Protein AF-A0A167PUX0-F1 (afdb_monomer)

Nearest PDB structures (foldseek):
  6i00-assembly1_J  TM=9.391E-01  e=6.863E-09  Arabidopsis thaliana
  1j31-assembly2_D  TM=8.038E-01  e=3.331E-04  Pyrococcus horikoshii OT3
  6ypa-assembly2_C  TM=6.858E-01  e=1.228E-04  Pyrococcus horikoshii
  3iw3-assembly1_B  TM=8.202E-01  e=1.398E-03  Pyrococcus abyssi GE5
  4gsk-assembly1_A  TM=4.920E-01  e=7.611E-01  Saccharomyces cerevisiae S288C

Solvent-accessible surface area (backbone atoms only — not comparable to full-atom values): 11037 Å² total; per-residue (Å²): 134,84,84,82,71,70,94,72,83,46,75,38,83,68,90,71,83,71,47,86,97,36,68,68,60,26,53,50,51,50,50,51,54,47,50,52,35,45,72,75,55,26,83,47,74,59,55,52,76,51,77,74,37,67,70,58,52,49,55,40,41,68,71,60,50,54,70,44,76,45,52,41,86,67,55,51,74,66,49,56,55,46,48,26,49,49,8,35,62,54,23,13,33,28,42,36,43,37,59,58,46,35,50,61,78,47,64,88,79,42,59,65,64,34,91,87,38,87,56,54,43,98,89,67,45,77,67,50,54,83,42,73,78,35,43,13,47,28,28,30,25,32,29,81,35,46,68,65,27,71,63,42,61,78,54,92,75,88,86,72,69,87,82,65,68,69,56,34,59,59,43,34,74,79,52,29,68,71,53,89,66,44,60,76,93,83,104

pLDDT: mean 80.82, std 14.17, range [34.53, 97.75]

Radius of gyration: 19.45 Å; Cα contacts (8 Å, |Δi|>4): 282; chains: 1; bounding box: 46×34×56 Å

Structure (mmCIF, N/CA/C/O backbone):
data_AF-A0A167PUX0-F1
#
_entry.id   AF-A0A167PUX0-F1
#
loop_
_atom_site.group_PDB
_atom_site.id
_atom_site.type_symbol
_atom_site.label_atom_id
_atom_site.label_alt_id
_atom_site.label_comp_id
_atom_site.label_asym_id
_atom_site.label_entity_id
_atom_site.label_seq_id
_atom_site.pdbx_PDB_ins_code
_atom_site.Cartn_x
_atom_site.Cartn_y
_atom_site.Cartn_z
_atom_site.occupancy
_atom_site.B_iso_or_equiv
_atom_site.auth_seq_id
_atom_site.auth_comp_id
_atom_site.auth_asym_id
_atom_site.auth_atom_id
_atom_site.pdbx_PDB_model_num
ATOM 1 N N . MET A 1 1 ? -26.791 -4.480 24.229 1.00 34.53 1 MET A N 1
ATOM 2 C CA . MET A 1 1 ? -26.962 -4.740 22.783 1.00 34.53 1 MET A CA 1
ATOM 3 C C . MET A 1 1 ? -25.657 -5.352 22.294 1.00 34.53 1 MET A C 1
ATOM 5 O O . MET A 1 1 ? -24.627 -4.730 22.507 1.00 34.53 1 MET A O 1
ATOM 9 N N . GLY A 1 2 ? -25.672 -6.602 21.826 1.00 38.66 2 GLY A N 1
ATOM 10 C CA . GLY A 1 2 ? -24.465 -7.417 21.630 1.00 38.66 2 GLY A CA 1
ATOM 11 C C . GLY A 1 2 ? -23.500 -6.855 20.585 1.00 38.66 2 GLY A C 1
ATOM 12 O O . GLY A 1 2 ? -23.914 -6.498 19.486 1.00 38.66 2 GLY A O 1
ATOM 13 N N . SER A 1 3 ? -22.218 -6.793 20.948 1.00 45.06 3 SER A N 1
ATOM 14 C CA . SER A 1 3 ? -21.109 -6.552 20.024 1.00 45.06 3 SER A CA 1
ATOM 15 C C . SER A 1 3 ? -21.022 -7.725 19.047 1.00 45.06 3 SER A C 1
ATOM 17 O O . SER A 1 3 ? -20.630 -8.821 19.434 1.00 45.06 3 SER A O 1
ATOM 19 N N . PHE A 1 4 ? -21.400 -7.505 17.789 1.00 43.94 4 PHE A N 1
ATOM 20 C CA . PHE A 1 4 ? -21.118 -8.422 16.682 1.00 43.94 4 PHE A CA 1
ATOM 21 C C . PHE A 1 4 ? -19.791 -8.040 16.009 1.00 43.94 4 PHE A C 1
ATOM 23 O O . PHE A 1 4 ? -19.729 -7.878 14.792 1.00 43.94 4 PHE A O 1
ATOM 30 N N . LYS A 1 5 ? -18.708 -7.868 16.777 1.00 51.25 5 LYS A N 1
ATOM 31 C CA . LYS A 1 5 ? -17.376 -7.915 16.162 1.00 51.25 5 LYS A CA 1
ATOM 32 C C . LYS A 1 5 ? -17.113 -9.373 15.791 1.00 51.25 5 LYS A C 1
ATOM 34 O O . LYS A 1 5 ? -16.961 -10.212 16.673 1.00 51.25 5 LYS A O 1
ATOM 39 N N . LYS A 1 6 ? -17.105 -9.685 14.492 1.00 46.00 6 LYS A N 1
ATOM 40 C CA . LYS A 1 6 ? -16.534 -10.941 13.981 1.00 46.00 6 LYS A CA 1
ATOM 41 C C . LYS A 1 6 ? -15.121 -11.059 14.571 1.00 46.00 6 LYS A C 1
ATOM 43 O O . LYS A 1 6 ? -14.307 -10.174 14.334 1.00 46.00 6 LYS A O 1
ATOM 48 N N . GLU A 1 7 ? -14.838 -12.119 15.329 1.00 58.47 7 GLU A N 1
ATOM 49 C CA . GLU A 1 7 ? -13.496 -12.361 15.897 1.00 58.47 7 GLU A CA 1
ATOM 50 C C . GLU A 1 7 ? -12.441 -12.604 14.807 1.00 58.47 7 GLU A C 1
ATOM 52 O O . GLU A 1 7 ? -11.248 -12.448 15.047 1.00 58.47 7 GLU A O 1
ATOM 57 N N . VAL A 1 8 ? -12.881 -12.969 13.596 1.00 50.31 8 VAL A N 1
ATOM 58 C CA . VAL A 1 8 ? -12.018 -13.251 12.448 1.00 50.31 8 VAL A CA 1
ATOM 59 C C . VAL A 1 8 ? -12.610 -12.607 11.195 1.00 50.31 8 VAL A C 1
ATOM 61 O O . VAL A 1 8 ? -13.739 -12.914 10.802 1.00 50.31 8 VAL A O 1
ATOM 64 N N . VAL A 1 9 ? -11.834 -11.728 10.558 1.00 53.47 9 VAL A N 1
ATOM 65 C CA . VAL A 1 9 ? -12.144 -11.115 9.257 1.00 53.47 9 VAL A CA 1
ATOM 66 C C . VAL A 1 9 ? -11.326 -11.824 8.184 1.00 53.47 9 VAL A C 1
ATOM 68 O O . VAL A 1 9 ? -10.108 -11.942 8.312 1.00 53.47 9 VAL A O 1
ATOM 71 N N . LYS A 1 10 ? -11.979 -12.295 7.115 1.00 51.03 10 LYS A N 1
ATOM 72 C CA . LYS A 1 10 ? -11.276 -12.865 5.960 1.00 51.03 10 LYS A CA 1
ATOM 73 C C . LYS A 1 10 ? -11.081 -11.775 4.908 1.00 51.03 10 LYS A C 1
ATOM 75 O O . LYS A 1 10 ? -12.054 -11.257 4.363 1.00 51.03 10 LYS A O 1
ATOM 80 N N . VAL A 1 11 ? -9.824 -11.445 4.626 1.00 50.59 11 VAL A N 1
ATOM 81 C CA . VAL A 1 11 ? -9.424 -10.426 3.644 1.00 50.59 11 VAL A CA 1
ATOM 82 C C . VAL A 1 11 ? -8.833 -11.117 2.417 1.00 50.59 11 VAL A C 1
ATOM 84 O O . VAL A 1 11 ? -8.023 -12.032 2.563 1.00 50.59 11 VAL A O 1
ATOM 87 N N . ALA A 1 12 ? -9.224 -10.683 1.217 1.00 51.34 12 ALA A N 1
ATOM 88 C CA . ALA A 1 12 ? -8.606 -11.113 -0.034 1.00 51.34 12 ALA A CA 1
ATOM 89 C C . ALA A 1 12 ? -7.837 -9.948 -0.669 1.00 51.34 12 ALA A C 1
ATOM 91 O O . ALA A 1 12 ? -8.428 -8.936 -1.045 1.00 51.34 12 ALA A O 1
ATOM 92 N N . ALA A 1 13 ? -6.519 -10.105 -0.802 1.00 52.78 13 ALA A N 1
ATOM 93 C CA . ALA A 1 13 ? -5.685 -9.224 -1.611 1.00 52.78 13 ALA A CA 1
ATOM 94 C C . ALA A 1 13 ? -5.590 -9.804 -3.026 1.00 52.78 13 ALA A C 1
ATOM 96 O O . ALA A 1 13 ? -5.085 -10.910 -3.219 1.00 52.78 13 ALA A O 1
ATOM 97 N N . VAL A 1 14 ? -6.110 -9.076 -4.012 1.00 53.47 14 VAL A N 1
ATOM 98 C CA . VAL A 1 14 ? -6.147 -9.531 -5.404 1.00 53.47 14 VAL A CA 1
ATOM 99 C C . VAL A 1 14 ? -4.981 -8.906 -6.166 1.00 53.47 14 VAL A C 1
ATOM 101 O O . VAL A 1 14 ? -5.032 -7.747 -6.569 1.00 53.47 14 VAL A O 1
ATOM 104 N N . GLN A 1 15 ? -3.925 -9.692 -6.379 1.00 50.38 15 GLN A N 1
ATOM 105 C CA . GLN A 1 15 ? -2.779 -9.309 -7.203 1.00 50.38 15 GLN A CA 1
ATOM 106 C C . GLN A 1 15 ? -3.008 -9.774 -8.644 1.00 50.38 15 GLN A C 1
ATOM 108 O O . GLN A 1 15 ? -2.684 -10.900 -9.018 1.00 50.38 15 GLN A O 1
ATOM 113 N N . ALA A 1 16 ? -3.603 -8.908 -9.461 1.00 49.72 16 ALA A N 1
ATOM 114 C CA . ALA A 1 16 ? -3.871 -9.209 -10.859 1.00 49.72 16 ALA A CA 1
ATOM 115 C C . ALA A 1 16 ? -3.628 -7.987 -11.748 1.00 49.72 16 ALA A C 1
ATOM 117 O O . ALA A 1 16 ? -4.182 -6.917 -11.508 1.00 49.72 16 ALA A O 1
ATOM 118 N N . ALA A 1 17 ? -2.851 -8.168 -12.819 1.00 53.06 17 ALA A N 1
ATOM 119 C CA . ALA A 1 17 ? -2.692 -7.142 -13.846 1.00 53.06 17 ALA A CA 1
ATOM 120 C C . ALA A 1 17 ? -4.025 -6.893 -14.584 1.00 53.06 17 ALA A C 1
ATOM 122 O O . ALA A 1 17 ? -4.772 -7.857 -14.821 1.00 53.06 17 ALA A O 1
ATOM 123 N N . PRO A 1 18 ? -4.326 -5.650 -14.996 1.00 54.91 18 PRO A N 1
ATOM 124 C CA . PRO A 1 18 ? -5.427 -5.386 -15.917 1.00 54.91 18 PRO A CA 1
ATOM 125 C C . PRO A 1 18 ? -5.163 -6.047 -17.279 1.00 54.91 18 PRO A C 1
ATOM 127 O O . PRO A 1 18 ? -4.045 -6.466 -17.585 1.00 54.91 18 PRO A O 1
ATOM 130 N N . VAL A 1 19 ? -6.192 -6.148 -18.120 1.00 68.06 19 VAL A N 1
ATOM 131 C CA . VAL A 1 19 ? -5.990 -6.520 -19.524 1.00 68.06 19 VAL A CA 1
ATOM 132 C C . VAL A 1 19 ? -5.475 -5.283 -20.249 1.00 68.06 19 VAL A C 1
ATOM 134 O O . VAL A 1 19 ? -6.197 -4.296 -20.394 1.00 68.06 19 VAL A O 1
ATOM 137 N N . ALA A 1 20 ? -4.203 -5.324 -20.650 1.00 51.31 20 ALA A N 1
ATOM 138 C CA . ALA A 1 20 ? -3.521 -4.185 -21.248 1.00 51.31 20 ALA A CA 1
ATOM 139 C C . ALA A 1 20 ? -4.326 -3.621 -22.430 1.00 51.31 20 ALA A C 1
ATOM 141 O O . ALA A 1 20 ? -4.693 -4.353 -23.348 1.00 51.31 20 ALA A O 1
ATOM 142 N N . PHE A 1 21 ? -4.602 -2.315 -22.376 1.00 54.44 21 PHE A N 1
ATOM 143 C CA . PHE A 1 21 ? -5.317 -1.555 -23.407 1.00 54.44 21 PHE A CA 1
ATOM 144 C C . PHE A 1 21 ? -6.761 -2.016 -23.713 1.00 54.44 21 PHE A C 1
ATOM 146 O O . PHE A 1 21 ? -7.321 -1.619 -24.731 1.00 54.44 21 PHE A O 1
ATOM 153 N N . ASP A 1 22 ? -7.402 -2.795 -22.830 1.00 60.41 22 ASP A N 1
ATOM 154 C CA . ASP A 1 22 ? -8.789 -3.261 -22.992 1.00 60.41 22 ASP A CA 1
ATOM 155 C C . ASP A 1 22 ? -9.597 -3.030 -21.699 1.00 60.41 22 ASP A C 1
ATOM 157 O O . ASP A 1 22 ? -9.534 -3.801 -20.733 1.00 60.41 22 ASP A O 1
ATOM 161 N N . LEU A 1 23 ? -10.358 -1.926 -21.668 1.00 50.66 23 LEU A N 1
ATOM 162 C CA . LEU A 1 23 ? -11.158 -1.519 -20.505 1.00 50.66 23 LEU A CA 1
ATOM 163 C C . LEU A 1 23 ? -12.254 -2.541 -20.174 1.00 50.66 23 LEU A C 1
ATOM 165 O O . LEU A 1 23 ? -12.445 -2.881 -19.007 1.00 50.66 23 LEU A O 1
ATOM 169 N N . ALA A 1 24 ? -12.971 -3.038 -21.185 1.00 70.19 24 ALA A N 1
ATOM 170 C CA . ALA A 1 24 ? -14.099 -3.943 -20.983 1.00 70.19 24 ALA A CA 1
ATOM 171 C C . ALA A 1 24 ? -13.634 -5.265 -20.360 1.00 70.19 24 ALA A C 1
ATOM 173 O O . ALA A 1 24 ? -14.195 -5.702 -19.353 1.00 70.19 24 ALA A O 1
ATOM 174 N N . LYS A 1 25 ? -12.550 -5.846 -20.888 1.00 62.03 25 LYS A N 1
ATOM 175 C CA . LYS A 1 25 ? -11.982 -7.079 -20.331 1.00 62.03 25 LYS A CA 1
ATOM 176 C C . LYS A 1 25 ? -11.337 -6.874 -18.966 1.00 62.03 25 LYS A C 1
ATOM 178 O O . LYS A 1 25 ? -11.389 -7.773 -18.131 1.00 62.03 25 LYS A O 1
ATOM 183 N N . SER A 1 26 ? -10.761 -5.702 -18.704 1.00 58.03 26 SER A N 1
ATOM 184 C CA . SER A 1 26 ? -10.236 -5.372 -17.373 1.00 58.03 26 SER A CA 1
ATOM 185 C C . SER A 1 26 ? -11.347 -5.309 -16.322 1.00 58.03 26 SER A C 1
ATOM 187 O O . SER A 1 26 ? -11.192 -5.864 -15.236 1.00 58.03 26 SER A O 1
ATOM 189 N N . LEU A 1 27 ? -12.492 -4.702 -16.655 1.00 67.75 27 LEU A N 1
ATOM 190 C CA . LEU A 1 27 ? -13.662 -4.657 -15.772 1.00 67.75 27 LEU A CA 1
ATOM 191 C C . LEU A 1 27 ? -14.283 -6.042 -15.560 1.00 67.75 27 LEU A C 1
ATOM 193 O O . LEU A 1 27 ? -14.709 -6.360 -14.452 1.00 67.75 27 LEU A O 1
ATOM 197 N N . GLU A 1 28 ? -14.324 -6.878 -16.596 1.00 75.06 28 GLU A N 1
ATOM 198 C CA . GLU A 1 28 ? -14.786 -8.262 -16.473 1.00 75.06 28 GLU A CA 1
ATOM 199 C C . GLU A 1 28 ? -13.869 -9.079 -15.556 1.00 75.06 28 GLU A C 1
ATOM 201 O O . GLU A 1 28 ? -14.347 -9.720 -14.622 1.00 75.06 28 GLU A O 1
ATOM 206 N N . LYS A 1 29 ? -12.547 -8.963 -15.729 1.00 68.94 29 LYS A N 1
ATOM 207 C CA . LYS A 1 29 ? -11.556 -9.596 -14.849 1.00 68.94 29 LYS A CA 1
ATOM 208 C C . LYS A 1 29 ? -11.696 -9.132 -13.395 1.00 68.94 29 LYS A C 1
ATOM 210 O O . LYS A 1 29 ? -11.676 -9.963 -12.491 1.00 68.94 29 LYS A O 1
ATOM 215 N N . LEU A 1 30 ? -11.898 -7.833 -13.164 1.00 72.25 30 LEU A N 1
ATOM 216 C CA . LEU A 1 30 ? -12.151 -7.275 -11.830 1.00 72.25 30 LEU A CA 1
ATOM 217 C C . LEU A 1 30 ? -13.403 -7.886 -11.187 1.00 72.25 30 LEU A C 1
ATOM 219 O O . LEU A 1 30 ? -13.369 -8.268 -10.015 1.00 72.25 30 LEU A O 1
ATOM 223 N N . ARG A 1 31 ? -14.498 -8.026 -11.949 1.00 77.62 31 ARG A N 1
ATOM 224 C CA . ARG A 1 31 ? -15.742 -8.653 -11.471 1.00 77.62 31 ARG A CA 1
ATOM 225 C C . ARG A 1 31 ? -15.533 -10.117 -11.104 1.00 77.62 31 ARG A C 1
ATOM 227 O O . ARG A 1 31 ? -15.978 -10.527 -10.037 1.00 77.62 31 ARG A O 1
ATOM 234 N N . THR A 1 32 ? -14.840 -10.876 -11.951 1.00 82.00 32 THR A N 1
ATOM 235 C CA . THR A 1 32 ? -14.546 -12.295 -11.709 1.00 82.00 32 THR A CA 1
ATOM 236 C C . THR A 1 32 ? -13.742 -12.478 -10.429 1.00 82.00 32 THR A C 1
ATOM 238 O O . THR A 1 32 ? -14.164 -13.216 -9.545 1.00 82.00 32 THR A O 1
ATOM 241 N N . LEU A 1 33 ? -12.643 -11.738 -10.275 1.00 74.25 33 LEU A N 1
ATOM 242 C CA . LEU A 1 33 ? -11.778 -11.848 -9.099 1.00 74.25 33 LEU A CA 1
ATOM 243 C C . LEU A 1 33 ? -12.491 -11.401 -7.816 1.00 74.25 33 LEU A C 1
ATOM 245 O O . LEU A 1 33 ? -12.345 -12.029 -6.768 1.00 74.25 33 LEU A O 1
ATOM 249 N N . THR A 1 34 ? -13.321 -10.358 -7.901 1.00 73.25 34 THR A N 1
ATOM 250 C CA . THR A 1 34 ? -14.177 -9.939 -6.782 1.00 73.25 34 THR A CA 1
ATOM 251 C C . THR A 1 34 ? -15.177 -11.035 -6.399 1.00 73.25 34 THR A C 1
ATOM 253 O O . THR A 1 34 ? -15.372 -11.302 -5.214 1.00 73.25 34 THR A O 1
ATOM 256 N N . ALA A 1 35 ? -15.798 -11.699 -7.379 1.00 79.69 35 ALA A N 1
ATOM 257 C CA . ALA A 1 35 ? -16.762 -12.774 -7.143 1.00 79.69 35 ALA A CA 1
ATOM 258 C C . ALA A 1 35 ? -16.107 -14.036 -6.558 1.00 79.69 35 ALA A C 1
ATOM 260 O O . ALA A 1 35 ? -16.677 -14.662 -5.662 1.00 79.69 35 ALA A O 1
ATOM 261 N N . GLU A 1 36 ? -14.908 -14.394 -7.019 1.00 80.75 36 GLU A N 1
ATOM 262 C CA . GLU A 1 36 ? -14.109 -15.489 -6.460 1.00 80.75 36 GLU A CA 1
ATOM 263 C C . GLU A 1 36 ? -13.750 -15.218 -4.998 1.00 80.75 36 GLU A C 1
ATOM 265 O O . GLU A 1 36 ? -13.995 -16.058 -4.130 1.00 80.75 36 GLU A O 1
ATOM 270 N N . ALA A 1 37 ? -13.247 -14.018 -4.702 1.00 70.19 37 ALA A N 1
ATOM 271 C CA . ALA A 1 37 ? -12.924 -13.610 -3.343 1.00 70.19 37 ALA A CA 1
ATOM 272 C C . ALA A 1 37 ? -14.164 -13.610 -2.432 1.00 70.19 37 ALA A C 1
ATOM 274 O O . ALA A 1 37 ? -14.124 -14.176 -1.336 1.00 70.19 37 ALA A O 1
ATOM 275 N N . ALA A 1 38 ? -15.290 -13.060 -2.895 1.00 70.94 38 ALA A N 1
ATOM 276 C CA . ALA A 1 38 ? -16.553 -13.101 -2.160 1.00 70.94 38 ALA A CA 1
ATOM 277 C C . ALA A 1 38 ? -17.017 -14.547 -1.898 1.00 70.94 38 ALA A C 1
ATOM 279 O O . ALA A 1 38 ? -17.415 -14.876 -0.781 1.00 70.94 38 ALA A O 1
ATOM 280 N N . SER A 1 39 ? -16.898 -15.437 -2.890 1.00 79.44 39 SER A N 1
ATOM 281 C CA . SER A 1 39 ? -17.252 -16.862 -2.766 1.00 79.44 39 SER A CA 1
ATOM 282 C C . SER A 1 39 ? -16.339 -17.615 -1.795 1.00 79.44 39 SER A C 1
ATOM 284 O O . SER A 1 39 ? -16.789 -18.515 -1.089 1.00 79.44 39 SER A O 1
ATOM 286 N N . ALA A 1 40 ? -15.071 -17.211 -1.688 1.00 75.69 40 ALA A N 1
ATOM 287 C CA . ALA A 1 40 ? -14.138 -17.703 -0.674 1.00 75.69 40 ALA A CA 1
ATOM 288 C C . ALA A 1 40 ? -14.451 -17.175 0.743 1.00 75.69 40 ALA A C 1
ATOM 290 O O . ALA A 1 40 ? -13.782 -17.553 1.716 1.00 75.69 40 ALA A O 1
ATOM 291 N N . GLY A 1 41 ? -15.474 -16.326 0.876 1.00 71.56 41 GLY A N 1
ATOM 292 C CA . GLY A 1 41 ? -15.916 -15.710 2.119 1.00 71.56 41 GLY A CA 1
ATOM 293 C C . GLY A 1 41 ? -15.121 -14.465 2.491 1.00 71.56 41 GLY A C 1
ATOM 294 O O . GLY A 1 41 ? -15.069 -14.144 3.676 1.00 71.56 41 GLY A O 1
ATOM 295 N N . ALA A 1 42 ? -14.454 -13.815 1.531 1.00 63.22 42 ALA A N 1
ATOM 296 C CA . ALA A 1 42 ? -13.807 -12.538 1.784 1.00 63.22 42 ALA A CA 1
ATOM 297 C C . ALA A 1 42 ? -14.871 -11.477 2.085 1.00 63.22 42 ALA A C 1
ATOM 299 O O . ALA A 1 42 ? -15.795 -11.256 1.304 1.00 63.22 42 ALA A O 1
ATOM 300 N N . ASP A 1 43 ? -14.719 -10.803 3.220 1.00 55.81 43 ASP A N 1
ATOM 301 C CA . ASP A 1 43 ? -15.597 -9.705 3.628 1.00 55.81 43 ASP A CA 1
ATOM 302 C C . ASP A 1 43 ? -15.258 -8.394 2.874 1.00 55.81 43 ASP A C 1
ATOM 304 O O . ASP A 1 43 ? -16.021 -7.414 2.919 1.00 55.81 43 ASP A O 1
ATOM 308 N N . LEU A 1 44 ? -14.104 -8.386 2.187 1.00 56.66 44 LEU A N 1
ATOM 309 C CA . LEU A 1 44 ? -13.523 -7.251 1.481 1.00 56.66 44 LEU A CA 1
ATOM 310 C C . LEU A 1 44 ? -12.516 -7.669 0.384 1.00 56.66 44 LEU A C 1
ATOM 312 O O . LEU A 1 44 ? -11.699 -8.567 0.597 1.00 56.66 44 LEU A O 1
ATOM 316 N N . VAL A 1 45 ? -12.548 -6.942 -0.740 1.00 59.34 45 VAL A N 1
ATOM 317 C CA . VAL A 1 45 ? -11.604 -6.984 -1.871 1.00 59.34 45 VAL A CA 1
ATOM 318 C C . VAL A 1 45 ? -11.193 -5.542 -2.180 1.00 59.34 45 VAL A C 1
ATOM 320 O O . VAL A 1 45 ? -12.074 -4.688 -2.249 1.00 59.34 45 VAL A O 1
ATOM 323 N N . VAL A 1 46 ? -9.897 -5.261 -2.332 1.00 61.88 46 VAL A N 1
ATOM 324 C CA . VAL A 1 46 ? -9.384 -3.909 -2.637 1.00 61.88 46 VAL A CA 1
ATOM 325 C C . VAL A 1 46 ? -8.433 -3.971 -3.826 1.00 61.88 46 VAL A C 1
ATOM 327 O O . VAL A 1 46 ? -7.555 -4.837 -3.870 1.00 61.88 46 VAL A O 1
ATOM 330 N N . PHE A 1 47 ? -8.598 -3.039 -4.767 1.00 67.50 47 PHE A N 1
ATOM 331 C CA . PHE A 1 47 ? -7.734 -2.865 -5.938 1.00 67.50 47 PHE A CA 1
ATOM 332 C C . PHE A 1 47 ? -6.852 -1.599 -5.814 1.00 67.50 47 PHE A C 1
ATOM 334 O O . PHE A 1 47 ? -7.209 -0.674 -5.084 1.00 67.50 47 PHE A O 1
ATOM 341 N N . PRO A 1 48 ? -5.713 -1.498 -6.533 1.00 70.69 48 PRO A N 1
ATOM 342 C CA . PRO A 1 48 ? -4.705 -0.447 -6.329 1.00 70.69 48 PRO A CA 1
ATOM 343 C C . PRO A 1 48 ? -5.218 1.000 -6.268 1.00 70.69 48 PRO A C 1
ATOM 345 O O . PRO A 1 48 ? -5.082 1.669 -5.245 1.00 70.69 48 PRO A O 1
ATOM 348 N N . TRP A 1 49 ? -5.852 1.502 -7.328 1.00 74.94 49 TRP A N 1
ATOM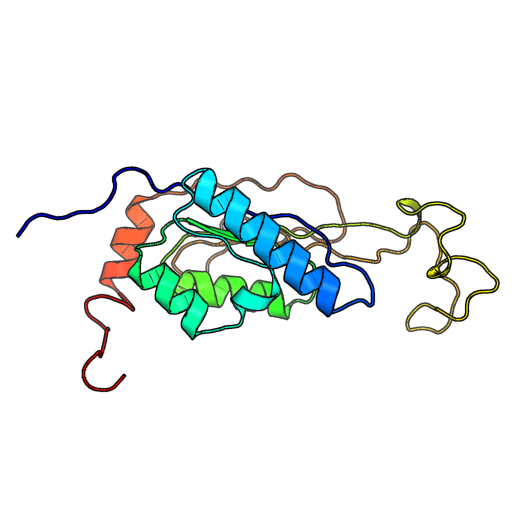 349 C CA . TRP A 1 49 ? -6.281 2.906 -7.392 1.00 74.94 49 TRP A CA 1
ATOM 350 C C . TRP A 1 49 ? -7.487 3.226 -6.493 1.00 74.94 49 TRP A C 1
ATOM 352 O O . TRP A 1 49 ? -7.740 4.395 -6.200 1.00 74.94 49 TRP A O 1
ATOM 362 N N . GLU A 1 50 ? -8.207 2.215 -5.994 1.00 76.94 50 GLU A N 1
ATOM 363 C CA . GLU A 1 50 ? -9.353 2.413 -5.093 1.00 76.94 50 GLU A CA 1
ATOM 364 C C . GLU A 1 50 ? -8.933 2.978 -3.729 1.00 76.94 50 GLU A C 1
ATOM 366 O O . GLU A 1 50 ? -9.743 3.590 -3.036 1.00 76.94 50 GLU A O 1
ATOM 371 N N . ASN A 1 51 ? -7.648 2.873 -3.377 1.00 81.81 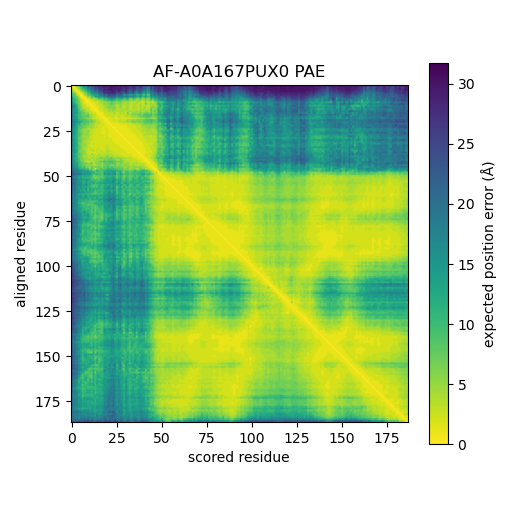51 ASN A N 1
ATOM 372 C CA . ASN A 1 51 ? -7.077 3.470 -2.170 1.00 81.81 51 ASN A CA 1
ATOM 373 C C . ASN A 1 51 ? -7.185 5.007 -2.142 1.00 81.81 51 ASN A C 1
ATOM 375 O O . ASN A 1 51 ? -7.218 5.614 -1.069 1.00 81.81 51 ASN A O 1
ATOM 379 N N . TYR A 1 52 ? -7.326 5.650 -3.305 1.00 83.69 52 TYR A N 1
ATOM 380 C CA . TYR A 1 52 ? -7.585 7.087 -3.403 1.00 83.69 52 TYR A CA 1
ATOM 381 C C . TYR A 1 52 ? -9.063 7.460 -3.239 1.00 83.69 52 TYR A C 1
ATOM 383 O O . TYR A 1 52 ? -9.374 8.633 -3.041 1.00 83.69 52 TYR A O 1
ATOM 391 N N . MET A 1 53 ? -9.988 6.497 -3.287 1.00 86.69 53 MET A N 1
ATOM 392 C CA . MET A 1 53 ? -11.422 6.766 -3.191 1.00 86.69 53 MET A CA 1
ATOM 393 C C . MET A 1 53 ? -11.846 6.910 -1.718 1.00 86.69 53 MET A C 1
ATOM 395 O O . MET A 1 53 ? -11.901 5.912 -0.995 1.00 86.69 53 MET A O 1
ATOM 399 N N . PRO A 1 54 ? -12.221 8.118 -1.249 1.00 85.31 54 PRO A N 1
ATOM 400 C CA . PRO A 1 54 ? -12.538 8.339 0.164 1.00 85.31 54 PRO A CA 1
ATOM 401 C C . PRO A 1 54 ? -13.754 7.532 0.632 1.00 85.31 54 PRO A C 1
ATOM 403 O O . PRO A 1 54 ? -13.753 6.994 1.736 1.00 85.31 54 PRO A O 1
ATOM 406 N N . ALA A 1 55 ? -14.770 7.381 -0.223 1.00 82.75 55 ALA A N 1
ATOM 407 C CA . ALA A 1 55 ? -15.957 6.591 0.095 1.00 82.75 55 ALA A CA 1
ATOM 408 C C . ALA A 1 55 ? -15.643 5.093 0.245 1.00 82.75 55 ALA A C 1
ATOM 410 O O . ALA A 1 55 ? -16.195 4.440 1.131 1.00 82.75 55 ALA A O 1
ATOM 411 N N . ALA A 1 56 ? -14.736 4.558 -0.582 1.00 81.25 56 ALA A N 1
ATOM 412 C CA . ALA A 1 56 ? -14.317 3.164 -0.486 1.00 81.25 56 ALA A CA 1
ATOM 413 C C . ALA A 1 56 ? -13.612 2.919 0.851 1.00 81.25 56 ALA A C 1
ATOM 415 O O . ALA A 1 56 ? -14.042 2.057 1.611 1.00 81.25 56 ALA A O 1
ATOM 416 N N . ARG A 1 57 ? -12.616 3.750 1.191 1.00 88.44 57 ARG A N 1
ATOM 417 C CA . ARG A 1 57 ? -11.896 3.680 2.473 1.00 88.44 57 ARG A CA 1
ATOM 418 C C . ARG A 1 57 ? -12.819 3.806 3.680 1.00 88.44 57 ARG A C 1
ATOM 420 O O . ARG A 1 57 ? -12.735 2.995 4.598 1.00 88.44 57 ARG A O 1
ATOM 427 N N . MET A 1 58 ? -13.746 4.765 3.658 1.00 87.06 58 MET A N 1
ATOM 428 C CA . MET A 1 58 ? -14.698 4.956 4.753 1.00 87.06 58 MET A CA 1
ATOM 429 C C . MET A 1 58 ? -15.568 3.714 4.985 1.00 87.06 58 MET A C 1
ATOM 431 O O . MET A 1 58 ? -15.781 3.318 6.131 1.00 87.06 58 MET A O 1
ATOM 435 N N . ALA A 1 59 ? -16.003 3.037 3.917 1.00 82.69 59 ALA A N 1
ATOM 436 C CA . ALA A 1 59 ? -16.726 1.773 4.042 1.00 82.69 59 ALA A CA 1
ATOM 437 C C . ALA A 1 59 ? -15.881 0.680 4.730 1.00 82.69 59 ALA A C 1
ATOM 439 O O . ALA A 1 59 ? -16.430 -0.180 5.422 1.00 82.69 59 ALA A O 1
ATOM 440 N N . LEU A 1 60 ? -14.550 0.716 4.589 1.00 82.81 60 LEU A N 1
ATOM 441 C CA . LEU A 1 60 ? -13.639 -0.229 5.251 1.00 82.81 60 LEU A CA 1
ATOM 442 C C . LEU A 1 60 ? -13.507 0.084 6.735 1.00 82.81 60 LEU A C 1
ATOM 444 O O . LEU A 1 60 ? -13.570 -0.822 7.568 1.00 82.81 60 LEU A O 1
ATOM 448 N N . TYR A 1 61 ? -13.388 1.367 7.071 1.00 89.75 61 TYR A N 1
ATOM 449 C CA . TYR A 1 61 ? -13.356 1.817 8.459 1.00 89.75 61 TYR A CA 1
ATOM 450 C C . TYR A 1 61 ? -14.650 1.444 9.184 1.00 89.75 61 TYR A C 1
ATOM 452 O O . TYR A 1 61 ? -14.592 0.905 10.285 1.00 89.75 61 TYR A O 1
ATOM 460 N N . GLN A 1 62 ? -15.810 1.616 8.540 1.00 85.50 62 GLN A N 1
ATOM 461 C CA . GLN A 1 62 ? -17.114 1.248 9.107 1.00 85.50 62 GLN A CA 1
ATOM 462 C C . GLN A 1 62 ? -17.250 -0.258 9.359 1.00 85.50 62 GLN A C 1
ATOM 464 O O . GLN A 1 62 ? -17.917 -0.673 10.305 1.00 85.50 62 GLN A O 1
ATOM 469 N N . LYS A 1 63 ? -16.588 -1.086 8.542 1.00 84.12 63 LYS A N 1
ATOM 470 C CA . LYS A 1 63 ? -16.474 -2.535 8.762 1.00 84.12 63 LYS A CA 1
ATOM 471 C C . LYS A 1 63 ? -15.442 -2.913 9.832 1.00 84.12 63 LYS A C 1
ATOM 473 O O . LYS A 1 63 ? -15.316 -4.092 10.151 1.00 84.12 63 LYS A O 1
ATOM 478 N N . GLY A 1 64 ? -14.726 -1.941 10.396 1.00 85.88 64 GLY A N 1
ATOM 479 C CA . GLY A 1 64 ? -13.761 -2.153 11.467 1.00 85.88 64 GLY A CA 1
ATOM 480 C C . GLY A 1 64 ? -12.428 -2.717 10.990 1.00 85.88 64 GLY A C 1
ATOM 481 O O . GLY A 1 64 ? -11.838 -3.513 11.712 1.00 85.88 64 GLY A O 1
ATOM 482 N N . VAL A 1 65 ? -11.950 -2.334 9.799 1.00 86.75 65 VAL A N 1
ATOM 483 C CA . VAL A 1 65 ? -10.613 -2.732 9.329 1.00 86.75 65 VAL A CA 1
ATOM 484 C C . VAL A 1 65 ? -9.536 -2.344 10.354 1.00 86.75 65 VAL A C 1
ATOM 486 O O . VAL A 1 65 ? -9.523 -1.236 10.894 1.00 86.75 65 VAL A O 1
ATOM 489 N N . GLU A 1 66 ? -8.651 -3.289 10.656 1.00 88.94 66 GLU A N 1
ATOM 490 C CA . GLU A 1 66 ? -7.546 -3.128 11.614 1.00 88.94 66 GLU A CA 1
ATOM 491 C C . GLU A 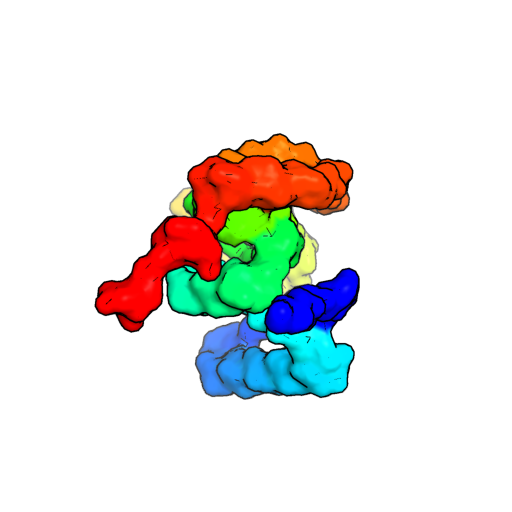1 66 ? -6.186 -3.299 10.929 1.00 88.94 66 GLU A C 1
ATOM 493 O O . GLU A 1 66 ? -5.230 -2.607 11.276 1.00 88.94 66 GLU A O 1
ATOM 498 N N . ILE A 1 67 ? -6.132 -4.156 9.905 1.00 88.31 67 ILE A N 1
ATOM 499 C CA . ILE A 1 67 ? -5.007 -4.299 8.983 1.00 88.31 67 ILE A CA 1
ATOM 500 C C . ILE A 1 67 ? -5.534 -4.041 7.574 1.00 88.31 67 ILE A C 1
ATOM 502 O O . ILE A 1 67 ? -6.428 -4.734 7.089 1.00 88.31 67 ILE A O 1
ATOM 506 N N . TYR A 1 68 ? -4.978 -3.028 6.935 1.00 90.62 68 TYR A N 1
ATOM 507 C CA . TYR A 1 68 ? -5.347 -2.540 5.625 1.00 90.62 68 TYR A CA 1
ATOM 508 C C . TYR A 1 68 ? -4.268 -2.952 4.624 1.00 90.62 68 TYR A C 1
ATOM 510 O O . TYR A 1 68 ? -3.119 -2.524 4.720 1.00 90.62 68 TYR A O 1
ATOM 518 N N . LEU A 1 69 ? -4.631 -3.786 3.652 1.00 87.12 69 LEU A N 1
ATOM 519 C CA . LEU A 1 69 ? -3.720 -4.211 2.591 1.00 87.12 69 LEU A CA 1
ATOM 520 C C . LEU A 1 69 ? -3.874 -3.283 1.386 1.00 87.12 69 LEU A C 1
ATOM 522 O O . LEU A 1 69 ? -4.979 -3.118 0.872 1.00 87.12 69 LEU A O 1
ATOM 526 N N . ALA A 1 70 ? -2.767 -2.706 0.931 1.00 89.31 70 ALA A N 1
ATOM 527 C CA . ALA A 1 70 ? -2.732 -1.748 -0.165 1.00 89.31 70 ALA A CA 1
ATOM 528 C C . ALA A 1 70 ? -1.713 -2.186 -1.236 1.00 89.31 70 ALA A C 1
ATOM 530 O O . ALA A 1 70 ? -0.616 -1.631 -1.317 1.00 89.31 70 ALA A O 1
ATOM 531 N N . PRO A 1 71 ? -2.028 -3.218 -2.043 1.00 85.50 71 PRO A N 1
ATOM 532 C CA . PRO A 1 71 ? -1.200 -3.557 -3.193 1.00 85.50 71 PRO A CA 1
ATOM 533 C C . PRO A 1 71 ? -1.239 -2.422 -4.224 1.00 85.50 71 PRO A C 1
ATOM 535 O O . PRO A 1 71 ? -2.296 -1.832 -4.454 1.00 85.50 71 PRO A O 1
ATOM 538 N N . THR A 1 72 ? -0.110 -2.132 -4.866 1.00 86.31 72 THR A N 1
ATOM 539 C CA . THR A 1 72 ? -0.007 -1.056 -5.857 1.00 86.31 72 THR A CA 1
ATOM 540 C C . THR A 1 72 ? 0.968 -1.369 -6.987 1.00 86.31 72 THR A C 1
ATOM 542 O O . THR A 1 72 ? 1.722 -2.338 -6.925 1.00 86.31 72 THR A O 1
ATOM 545 N N . ALA A 1 73 ? 0.906 -0.536 -8.023 1.00 84.88 73 ALA A N 1
ATOM 546 C CA . ALA A 1 73 ? 1.919 -0.394 -9.066 1.00 84.88 73 ALA A CA 1
ATOM 547 C C . ALA A 1 73 ? 2.411 1.068 -9.181 1.00 84.88 73 ALA A C 1
ATOM 549 O O . ALA A 1 73 ? 3.132 1.399 -10.114 1.00 84.88 73 ALA A O 1
ATOM 550 N N . ASP A 1 74 ? 1.976 1.948 -8.270 1.00 87.50 74 ASP A N 1
ATOM 551 C CA . ASP A 1 74 ? 2.393 3.350 -8.191 1.00 87.50 74 ASP A CA 1
ATOM 552 C C . ASP A 1 74 ? 3.611 3.465 -7.268 1.00 87.50 74 ASP A C 1
ATOM 554 O O . ASP A 1 74 ? 3.519 3.207 -6.066 1.00 87.50 74 ASP A O 1
ATOM 558 N N . ASP A 1 75 ? 4.757 3.812 -7.844 1.00 88.25 75 ASP A N 1
ATOM 559 C CA . ASP A 1 75 ? 6.044 3.955 -7.165 1.00 88.25 75 ASP A CA 1
ATOM 560 C C . ASP A 1 75 ? 6.410 5.419 -6.865 1.00 88.25 75 ASP A C 1
ATOM 562 O O . ASP A 1 75 ? 7.534 5.726 -6.462 1.00 88.25 75 ASP A O 1
ATOM 566 N N . LEU A 1 76 ? 5.456 6.343 -7.003 1.00 91.69 76 LEU A N 1
ATOM 567 C CA . LEU A 1 76 ? 5.664 7.740 -6.654 1.00 91.69 76 LEU A CA 1
ATOM 568 C C . LEU A 1 76 ? 5.690 7.939 -5.133 1.00 91.69 76 LEU A C 1
ATOM 570 O O . LEU A 1 76 ? 4.941 7.325 -4.371 1.00 91.69 76 LEU A O 1
ATOM 574 N N . ALA A 1 77 ? 6.468 8.922 -4.672 1.00 89.44 77 ALA A N 1
ATOM 575 C CA . ALA A 1 77 ? 6.502 9.311 -3.256 1.00 89.44 77 ALA A CA 1
ATOM 576 C C . ALA A 1 77 ? 5.111 9.701 -2.701 1.00 89.44 77 ALA A C 1
ATOM 578 O O . ALA A 1 77 ? 4.845 9.577 -1.503 1.00 89.44 77 ALA A O 1
ATOM 579 N N . THR A 1 78 ? 4.198 10.143 -3.572 1.00 94.12 78 THR A N 1
ATOM 580 C CA . THR A 1 78 ? 2.803 10.457 -3.234 1.00 94.12 78 THR A CA 1
ATOM 581 C C . THR A 1 78 ? 2.001 9.238 -2.785 1.00 94.12 78 THR A C 1
ATOM 583 O O . THR A 1 78 ? 1.102 9.387 -1.954 1.00 94.12 78 THR A O 1
ATOM 586 N N . TRP A 1 79 ? 2.320 8.038 -3.275 1.00 94.00 79 TRP A N 1
ATOM 587 C CA . TRP A 1 79 ? 1.703 6.800 -2.805 1.00 94.00 79 TRP A CA 1
ATOM 588 C C . TRP A 1 79 ? 2.020 6.557 -1.327 1.00 94.00 79 TRP A C 1
ATOM 590 O O . TRP A 1 79 ? 1.117 6.407 -0.503 1.00 94.00 79 TRP A O 1
ATOM 600 N N . VAL A 1 80 ? 3.302 6.623 -0.963 1.00 93.44 80 VAL A N 1
ATOM 601 C CA . VAL A 1 80 ? 3.766 6.430 0.419 1.00 93.44 80 VAL A CA 1
ATOM 602 C C . VAL A 1 80 ? 3.125 7.445 1.369 1.00 93.44 80 VAL A C 1
ATOM 604 O O . VAL A 1 80 ? 2.603 7.066 2.419 1.00 93.44 80 VAL A O 1
ATOM 607 N N . ALA A 1 81 ? 3.079 8.721 0.975 1.00 95.94 81 ALA A N 1
ATOM 608 C CA . ALA A 1 81 ? 2.403 9.760 1.752 1.00 95.94 81 ALA A CA 1
ATOM 609 C C . ALA A 1 81 ? 0.901 9.464 1.938 1.00 95.94 81 ALA A C 1
ATOM 611 O O . ALA A 1 81 ? 0.336 9.702 3.008 1.00 95.94 81 ALA A O 1
ATOM 612 N N . THR A 1 82 ? 0.254 8.895 0.916 1.00 95.75 82 THR A N 1
ATOM 613 C CA . THR A 1 82 ? -1.148 8.465 0.992 1.00 95.75 82 THR A CA 1
ATOM 614 C C . THR A 1 82 ? -1.314 7.327 1.994 1.00 95.75 82 THR A C 1
ATOM 616 O O . THR A 1 82 ? -2.236 7.375 2.801 1.00 95.75 82 THR A O 1
ATOM 619 N N . MET A 1 83 ? -0.413 6.343 2.020 1.00 95.88 83 MET A N 1
ATOM 620 C CA . MET A 1 83 ? -0.475 5.233 2.982 1.00 95.88 83 MET A CA 1
ATOM 621 C C . MET A 1 83 ? -0.315 5.708 4.429 1.00 95.88 83 MET A C 1
ATOM 623 O O . MET A 1 83 ? -1.051 5.249 5.302 1.00 95.88 83 MET A O 1
ATOM 627 N N . GLN A 1 84 ? 0.561 6.687 4.681 1.00 97.75 84 GLN A N 1
ATOM 628 C CA . GLN A 1 84 ? 0.650 7.344 5.991 1.00 97.75 84 GLN A CA 1
ATOM 629 C C . GLN A 1 84 ? -0.654 8.032 6.384 1.00 97.75 84 GLN A C 1
ATOM 631 O O . GLN A 1 84 ? -1.133 7.873 7.510 1.00 97.75 84 GLN A O 1
ATOM 636 N N . HIS A 1 85 ? -1.250 8.769 5.445 1.00 97.31 85 HIS A N 1
ATOM 637 C CA . HIS A 1 85 ? -2.528 9.425 5.670 1.00 97.31 85 HIS A CA 1
ATOM 638 C C . HIS A 1 85 ? -3.649 8.419 5.947 1.00 97.31 85 HIS A C 1
ATOM 640 O O . HIS A 1 85 ? -4.385 8.615 6.905 1.00 97.31 85 HIS A O 1
ATOM 646 N N . VAL A 1 86 ? -3.760 7.341 5.168 1.00 95.94 86 VAL A N 1
ATOM 647 C CA . VAL A 1 86 ? -4.780 6.289 5.330 1.00 95.94 86 VAL A CA 1
ATOM 648 C C . VAL A 1 86 ? -4.623 5.574 6.671 1.00 95.94 86 VAL A C 1
ATOM 650 O O . VAL A 1 86 ? -5.610 5.396 7.383 1.00 95.94 86 VAL A O 1
ATOM 653 N N . ALA A 1 87 ? -3.393 5.230 7.066 1.00 96.75 87 ALA A N 1
ATOM 654 C CA . ALA A 1 87 ? -3.128 4.606 8.360 1.00 96.75 87 ALA A CA 1
ATOM 655 C C . ALA A 1 87 ? -3.578 5.511 9.515 1.00 96.75 87 ALA A C 1
ATOM 657 O O . ALA A 1 87 ? -4.292 5.068 10.421 1.00 96.75 87 ALA A O 1
ATOM 658 N N . LYS A 1 88 ? -3.239 6.807 9.427 1.00 97.12 88 LYS A N 1
ATOM 659 C CA . LYS A 1 88 ? -3.685 7.825 10.379 1.00 97.12 88 LYS A CA 1
ATOM 660 C C . LYS A 1 88 ? -5.203 7.958 10.359 1.00 97.12 88 LYS A C 1
ATOM 662 O O . LYS A 1 88 ? -5.842 7.829 11.389 1.00 97.12 88 LYS A O 1
ATOM 667 N N . GLU A 1 89 ? -5.807 8.220 9.218 1.00 96.69 89 GLU A N 1
ATOM 668 C CA . GLU A 1 89 ? -7.240 8.469 9.087 1.00 96.69 89 GLU A CA 1
ATOM 669 C C . GLU A 1 89 ? -8.077 7.277 9.578 1.00 96.69 89 GLU A C 1
ATOM 671 O O . GLU A 1 89 ? -8.980 7.473 10.382 1.00 96.69 89 GLU A O 1
ATOM 676 N N . GLY A 1 90 ? -7.750 6.048 9.175 1.00 94.44 90 GLY A N 1
ATOM 677 C CA . GLY A 1 90 ? -8.485 4.842 9.570 1.00 94.44 90 GLY A CA 1
ATOM 678 C C . GLY A 1 90 ? -8.161 4.300 10.963 1.00 94.44 90 GLY A C 1
ATOM 679 O O . GLY A 1 90 ? -8.886 3.436 11.467 1.00 94.44 90 GLY A O 1
ATOM 680 N N . ARG A 1 91 ? -7.064 4.770 11.576 1.00 96.19 91 ARG A N 1
ATOM 681 C CA . ARG A 1 91 ? -6.449 4.176 12.775 1.00 96.19 91 ARG A CA 1
ATOM 682 C C . ARG A 1 91 ? -6.278 2.663 12.614 1.00 96.19 91 ARG A C 1
ATOM 684 O O . ARG A 1 91 ? -6.810 1.871 13.388 1.00 96.19 91 ARG A O 1
ATOM 691 N N . CYS A 1 92 ? -5.568 2.271 11.565 1.00 94.81 92 CYS A N 1
ATOM 692 C CA . CYS A 1 92 ? -5.291 0.877 11.224 1.00 94.81 92 CYS A CA 1
ATOM 693 C C . CYS A 1 92 ? -3.834 0.730 10.780 1.00 94.81 92 CYS A C 1
ATOM 695 O O . CYS A 1 92 ? -3.200 1.712 10.394 1.00 94.81 92 CYS A O 1
ATOM 697 N N . PHE A 1 93 ? -3.301 -0.488 10.835 1.00 93.06 93 PHE A N 1
ATOM 698 C CA . PHE A 1 93 ? -2.012 -0.777 10.215 1.00 93.06 93 PHE A CA 1
ATOM 699 C C . PHE A 1 93 ? -2.191 -0.837 8.704 1.00 93.06 93 PHE A C 1
ATOM 701 O O . PHE A 1 93 ? -3.109 -1.503 8.234 1.00 93.06 93 PHE A O 1
ATOM 708 N N . VAL A 1 94 ? -1.314 -0.193 7.942 1.00 95.19 94 VAL A N 1
ATOM 709 C CA . VAL A 1 94 ? -1.315 -0.283 6.477 1.00 95.19 94 VAL A CA 1
ATOM 710 C C . VAL A 1 94 ? -0.108 -1.091 6.029 1.00 95.19 94 VAL A C 1
ATOM 712 O O . VAL A 1 94 ? 1.022 -0.797 6.415 1.00 95.19 94 VAL A O 1
ATOM 715 N N . VAL A 1 95 ? -0.349 -2.098 5.194 1.00 90.75 95 VAL A N 1
ATOM 716 C CA . VAL A 1 95 ? 0.686 -2.892 4.529 1.00 90.75 95 VAL A CA 1
ATOM 717 C C . VAL A 1 95 ? 0.623 -2.579 3.041 1.00 90.75 95 VAL A C 1
ATOM 719 O O . VAL A 1 95 ? -0.296 -3.011 2.343 1.00 90.75 95 VAL A O 1
ATOM 722 N N . SER A 1 96 ? 1.594 -1.801 2.572 1.00 92.00 96 SER A N 1
ATOM 723 C CA . SER A 1 96 ? 1.752 -1.443 1.166 1.00 92.00 96 SER A CA 1
ATOM 724 C C . SER A 1 96 ? 2.700 -2.423 0.492 1.00 92.00 96 SER A C 1
ATOM 726 O O . SER A 1 96 ? 3.820 -2.629 0.965 1.00 92.00 96 SER A O 1
ATOM 728 N N . ALA A 1 97 ? 2.262 -3.002 -0.622 1.00 86.25 97 ALA A N 1
ATOM 729 C CA . ALA A 1 97 ? 3.065 -3.917 -1.421 1.00 86.25 97 ALA A CA 1
ATOM 730 C C . ALA A 1 97 ? 3.117 -3.425 -2.868 1.00 86.25 97 ALA A C 1
ATOM 732 O O . ALA A 1 97 ? 2.096 -3.401 -3.553 1.00 86.25 97 ALA A O 1
ATOM 733 N N . ASN A 1 98 ? 4.307 -3.051 -3.325 1.00 88.00 98 ASN A N 1
ATOM 734 C CA . ASN A 1 98 ? 4.585 -2.710 -4.711 1.00 88.00 98 ASN A CA 1
ATOM 735 C C . ASN A 1 98 ? 5.596 -3.699 -5.304 1.00 88.00 98 ASN A C 1
ATOM 737 O O . ASN A 1 98 ? 6.423 -4.275 -4.591 1.00 88.00 98 ASN A O 1
ATOM 741 N N . SER A 1 99 ? 5.509 -3.897 -6.613 1.00 84.00 99 SER A N 1
ATOM 742 C CA . SER A 1 99 ? 6.480 -4.679 -7.368 1.00 84.00 99 SER A CA 1
ATOM 743 C C . SER A 1 99 ? 7.707 -3.828 -7.681 1.00 84.00 99 SER A C 1
ATOM 745 O O . SER A 1 99 ? 7.614 -2.614 -7.821 1.00 84.00 99 SER A O 1
ATOM 747 N N . VAL A 1 100 ? 8.857 -4.477 -7.802 1.00 82.69 100 VAL A N 1
ATOM 748 C CA . VAL A 1 100 ? 10.082 -3.883 -8.338 1.00 82.69 100 VAL A CA 1
ATOM 749 C C . VAL A 1 100 ? 10.502 -4.743 -9.514 1.00 82.69 100 VAL A C 1
ATOM 751 O O . VAL A 1 100 ? 10.484 -5.967 -9.409 1.00 82.69 100 VAL A O 1
ATOM 754 N N . TYR A 1 101 ? 10.808 -4.119 -10.643 1.00 83.44 101 TYR A N 1
ATOM 755 C CA . TYR A 1 101 ? 11.279 -4.837 -11.821 1.00 83.44 101 TYR A CA 1
ATOM 756 C C . TYR A 1 101 ? 12.080 -3.918 -12.736 1.00 83.44 101 TYR A C 1
ATOM 758 O O . TYR A 1 101 ? 11.872 -2.699 -12.801 1.00 83.44 101 TYR A O 1
ATOM 766 N N . LYS A 1 102 ? 13.010 -4.539 -13.447 1.00 86.38 102 LYS A N 1
ATOM 767 C CA . LYS A 1 102 ? 13.909 -3.948 -14.427 1.00 86.38 102 LYS A CA 1
ATOM 768 C C . LYS A 1 102 ? 13.536 -4.403 -15.827 1.00 86.38 102 LYS A C 1
ATOM 770 O O . LYS A 1 102 ? 12.777 -5.350 -16.017 1.00 86.38 102 LYS A O 1
ATOM 775 N N . VAL A 1 103 ? 14.132 -3.764 -16.823 1.00 86.12 103 VAL A N 1
ATOM 776 C CA . VAL A 1 103 ? 14.021 -4.177 -18.229 1.00 86.12 103 VAL A CA 1
ATOM 777 C C . VAL A 1 103 ? 14.421 -5.644 -18.423 1.00 86.12 103 VAL A C 1
ATOM 779 O O . VAL A 1 103 ? 13.732 -6.368 -19.136 1.00 86.12 103 VAL A O 1
ATOM 782 N N . ALA A 1 104 ? 15.485 -6.105 -17.755 1.00 83.25 104 ALA A N 1
ATOM 783 C CA . ALA A 1 104 ? 15.970 -7.485 -17.851 1.00 83.25 104 ALA A CA 1
ATOM 784 C C . ALA A 1 104 ? 14.978 -8.558 -17.360 1.00 83.25 104 ALA A C 1
ATOM 786 O O . ALA A 1 104 ? 15.152 -9.728 -17.700 1.00 83.25 104 ALA A O 1
ATOM 787 N N . ASP A 1 105 ? 13.953 -8.180 -16.592 1.00 80.25 105 ASP A N 1
ATOM 788 C CA . ASP A 1 105 ? 12.937 -9.117 -16.097 1.00 80.25 105 ASP A CA 1
ATOM 789 C C . ASP A 1 105 ? 11.871 -9.433 -17.162 1.00 80.25 105 ASP A C 1
ATOM 791 O O . ASP A 1 105 ? 11.097 -10.384 -17.024 1.00 80.25 105 ASP A O 1
ATOM 795 N N . PHE A 1 106 ? 11.832 -8.652 -18.246 1.00 81.81 106 PHE A N 1
ATOM 796 C CA . PHE A 1 106 ? 10.950 -8.881 -19.383 1.00 81.81 106 PHE A CA 1
ATOM 797 C C . PHE A 1 106 ? 11.620 -9.771 -20.439 1.00 81.81 106 PHE A C 1
ATOM 799 O O . PHE A 1 106 ? 12.848 -9.809 -20.551 1.00 81.81 106 PHE A O 1
ATOM 806 N N . PRO A 1 107 ? 10.827 -10.476 -21.266 1.00 83.81 107 PRO A N 1
ATOM 807 C CA . PRO A 1 107 ? 11.356 -11.209 -22.407 1.00 83.81 107 PRO A CA 1
ATOM 808 C C . PRO A 1 107 ? 12.214 -10.315 -23.323 1.00 83.81 107 PRO A C 1
ATOM 810 O O . PRO A 1 107 ? 11.852 -9.157 -23.546 1.00 83.81 107 PRO A O 1
ATOM 813 N N . PRO A 1 108 ? 13.308 -10.834 -23.915 1.00 78.38 108 PRO A N 1
ATOM 814 C CA . PRO A 1 108 ? 14.173 -10.053 -24.806 1.00 78.38 108 PRO A CA 1
ATOM 815 C C . PRO A 1 108 ? 13.466 -9.473 -26.042 1.00 78.38 108 PRO A C 1
ATOM 817 O O . PRO A 1 108 ? 13.970 -8.539 -26.657 1.00 78.38 108 PRO A O 1
ATOM 820 N N . ASP A 1 109 ? 12.321 -10.040 -26.424 1.00 82.06 109 ASP A N 1
ATOM 821 C CA . ASP A 1 109 ? 11.471 -9.616 -27.538 1.00 82.06 109 ASP A CA 1
ATOM 822 C C . ASP A 1 109 ? 10.298 -8.717 -27.104 1.00 82.06 109 ASP A C 1
ATOM 824 O O . ASP A 1 109 ? 9.415 -8.416 -27.910 1.00 82.06 109 ASP A O 1
ATOM 828 N N . TYR A 1 110 ? 10.271 -8.263 -25.845 1.00 81.94 110 TYR A N 1
ATOM 829 C CA . TYR A 1 110 ? 9.223 -7.375 -25.353 1.00 81.94 110 TYR A CA 1
ATOM 830 C C . TYR A 1 110 ? 9.286 -6.014 -26.076 1.00 81.94 110 TYR A C 1
ATOM 832 O O . TYR A 1 1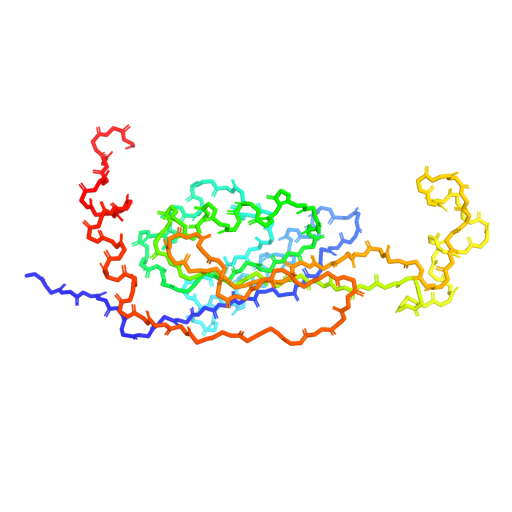10 ? 10.287 -5.301 -25.942 1.00 81.94 110 TYR A O 1
ATOM 840 N N . PRO A 1 111 ? 8.237 -5.613 -26.831 1.00 83.81 111 PRO A N 1
ATOM 841 C CA . PRO A 1 111 ? 8.348 -4.539 -27.816 1.00 83.81 111 PRO A CA 1
ATOM 842 C C . PRO A 1 111 ? 8.914 -3.220 -27.276 1.00 83.81 111 PRO A C 1
ATOM 844 O O . PRO A 1 111 ? 9.822 -2.707 -27.925 1.00 83.81 111 PRO A O 1
ATOM 847 N N . PRO A 1 112 ? 8.496 -2.696 -26.102 1.00 83.31 112 PRO A N 1
ATOM 848 C CA . PRO A 1 112 ? 9.041 -1.460 -25.532 1.00 83.31 112 PRO A CA 1
ATOM 849 C C . PRO A 1 112 ? 10.570 -1.375 -25.439 1.00 83.31 112 PRO A C 1
ATOM 851 O O . PRO A 1 112 ? 11.114 -0.280 -25.557 1.00 83.31 112 PRO A O 1
ATOM 854 N N . PHE A 1 113 ? 11.263 -2.507 -25.278 1.00 82.94 113 PHE A N 1
ATOM 855 C CA . PHE A 1 113 ? 12.715 -2.554 -25.063 1.00 82.94 113 PHE A CA 1
ATOM 856 C C . PHE A 1 113 ? 13.501 -3.014 -26.295 1.00 82.94 113 PHE A C 1
ATOM 858 O O . PHE A 1 113 ? 14.725 -3.130 -26.247 1.00 82.94 113 PHE A O 1
ATOM 865 N N . THR A 1 114 ? 12.815 -3.252 -27.416 1.00 82.00 114 THR A N 1
ATOM 866 C CA . THR A 1 114 ? 13.474 -3.567 -28.689 1.00 82.00 114 THR A CA 1
ATOM 867 C C . THR A 1 114 ? 14.116 -2.315 -29.306 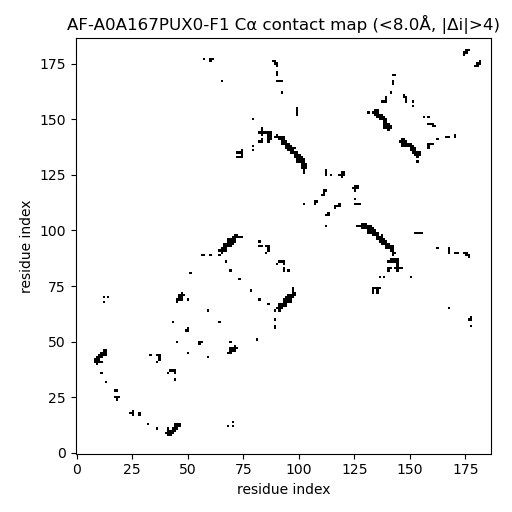1.00 82.00 114 THR A C 1
ATOM 869 O O . THR A 1 114 ? 13.572 -1.213 -29.160 1.00 82.00 114 THR A O 1
ATOM 872 N N . PRO A 1 115 ? 15.252 -2.440 -30.024 1.00 79.25 115 PRO A N 1
ATOM 873 C CA . PRO A 1 115 ? 15.936 -1.295 -30.636 1.00 79.25 115 PRO A CA 1
ATOM 874 C C . PRO A 1 115 ? 15.053 -0.472 -31.587 1.00 79.25 115 PRO A C 1
ATOM 876 O O . PRO A 1 115 ? 15.207 0.748 -31.691 1.00 79.25 115 PRO A O 1
ATOM 879 N N . GLU A 1 116 ? 14.123 -1.134 -32.277 1.00 83.19 116 GLU A N 1
ATOM 880 C CA . GLU A 1 116 ? 13.237 -0.542 -33.280 1.00 83.19 116 GLU A CA 1
ATOM 881 C C . GLU A 1 116 ? 12.027 0.175 -32.670 1.00 83.19 116 GLU A C 1
ATOM 883 O O . GLU A 1 116 ? 11.378 0.975 -33.350 1.00 83.19 116 GLU A O 1
ATOM 888 N N . HIS A 1 117 ? 11.702 -0.088 -31.402 1.00 85.56 117 HIS A N 1
ATOM 889 C CA . HIS A 1 117 ? 10.585 0.571 -30.738 1.00 85.56 117 HIS A CA 1
ATOM 890 C C . HIS A 1 117 ? 10.905 2.041 -30.467 1.00 85.56 117 HIS A C 1
ATOM 892 O O . HIS A 1 117 ? 12.067 2.434 -30.399 1.00 85.56 117 HIS A O 1
ATOM 898 N N . HIS A 1 118 ? 9.879 2.878 -30.332 1.00 86.12 118 HIS A N 1
ATOM 899 C CA . HIS A 1 118 ? 10.030 4.326 -30.143 1.00 86.12 118 HIS A CA 1
ATOM 900 C C . HIS A 1 118 ? 10.128 4.738 -28.669 1.00 86.12 118 HIS A C 1
ATOM 902 O O . HIS A 1 118 ? 10.491 5.875 -28.387 1.00 86.12 118 HIS A O 1
ATOM 908 N N . ASP A 1 119 ? 9.788 3.834 -27.750 1.00 86.12 119 ASP A N 1
ATOM 909 C CA . ASP A 1 119 ? 9.814 4.093 -26.310 1.00 86.12 119 ASP A CA 1
ATOM 910 C C . ASP A 1 119 ? 11.249 4.263 -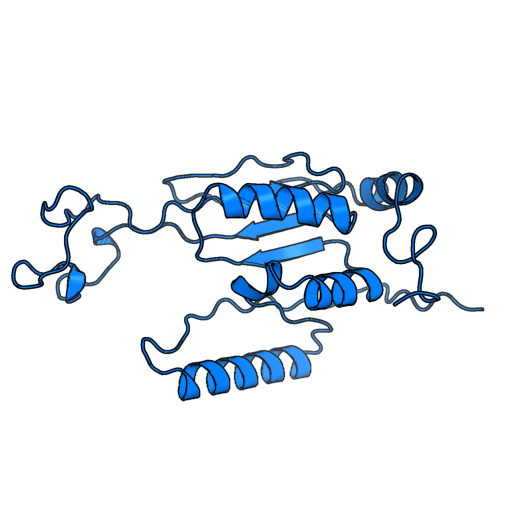25.799 1.00 86.12 119 ASP A C 1
ATOM 912 O O . ASP A 1 119 ? 12.163 3.534 -26.194 1.00 86.12 119 ASP A O 1
ATOM 916 N N . ARG A 1 120 ? 11.468 5.277 -24.968 1.00 85.56 120 ARG A N 1
ATOM 917 C CA . ARG A 1 120 ? 12.796 5.713 -24.523 1.00 85.56 120 ARG A CA 1
ATOM 918 C C . ARG A 1 120 ? 12.731 6.132 -23.066 1.00 85.56 120 ARG A C 1
ATOM 920 O O . ARG A 1 120 ? 11.676 6.516 -22.564 1.00 85.56 120 ARG A O 1
ATOM 927 N N . ARG A 1 121 ? 13.897 6.148 -22.425 1.00 87.62 121 ARG A N 1
ATOM 928 C CA . ARG A 1 121 ? 14.072 6.782 -21.120 1.00 87.62 121 ARG A CA 1
ATOM 929 C C . ARG A 1 121 ? 13.678 8.268 -21.170 1.00 87.62 121 ARG A C 1
ATOM 931 O O . ARG A 1 121 ? 13.694 8.868 -22.248 1.00 87.62 121 ARG A O 1
ATOM 938 N N . PRO A 1 122 ? 13.405 8.906 -20.016 1.00 85.62 122 PRO A N 1
ATOM 939 C CA . PRO A 1 122 ? 13.083 10.336 -19.953 1.00 85.62 122 PRO A CA 1
ATOM 940 C C . PRO A 1 122 ? 14.140 11.263 -20.578 1.00 85.62 122 PRO A C 1
ATOM 942 O O . PRO A 1 122 ? 13.813 12.363 -21.015 1.00 85.62 122 PRO A O 1
ATOM 945 N N . ASP A 1 123 ? 15.400 10.826 -20.639 1.00 88.94 123 ASP A N 1
ATOM 946 C CA . ASP A 1 123 ? 16.509 11.550 -21.272 1.00 88.94 123 ASP A CA 1
ATOM 947 C C . ASP A 1 123 ? 16.626 11.309 -22.796 1.00 88.94 123 ASP A C 1
ATOM 949 O O . ASP A 1 123 ? 17.523 11.845 -23.447 1.00 88.94 123 ASP A O 1
ATOM 953 N N . GLY A 1 124 ? 15.724 10.509 -23.376 1.00 86.19 124 GLY A N 1
ATOM 954 C CA . GLY A 1 124 ? 15.668 10.163 -24.797 1.00 86.19 124 GLY A CA 1
ATOM 955 C C . GLY A 1 124 ? 16.564 8.994 -25.216 1.00 86.19 124 GLY A C 1
ATOM 956 O O . GLY A 1 124 ? 16.550 8.605 -26.387 1.00 86.19 124 GLY A O 1
ATOM 957 N N . SER A 1 125 ? 17.334 8.412 -24.298 1.00 88.81 125 SER A N 1
ATOM 958 C CA . SER A 1 125 ? 18.211 7.284 -24.607 1.00 88.81 125 SER A CA 1
ATOM 959 C C . SER A 1 125 ? 17.470 5.931 -24.567 1.00 88.81 125 SER A C 1
ATOM 961 O O . SER A 1 125 ? 16.395 5.827 -23.967 1.00 88.81 125 SER A O 1
ATOM 963 N N . PRO A 1 126 ? 17.985 4.886 -25.247 1.00 86.62 126 PRO A N 1
ATOM 964 C CA . PRO A 1 126 ? 17.379 3.557 -25.210 1.00 86.62 126 PRO A CA 1
ATOM 965 C C . PRO A 1 126 ? 17.392 2.964 -23.800 1.00 86.62 126 PRO A C 1
ATOM 967 O O . PRO A 1 126 ? 18.325 3.209 -23.035 1.00 86.62 126 PRO A O 1
ATOM 970 N N . TRP A 1 127 ? 16.388 2.145 -23.503 1.00 87.25 127 TRP A N 1
ATOM 971 C CA . TRP A 1 127 ? 16.351 1.323 -22.300 1.00 87.25 127 TRP A CA 1
ATOM 972 C C . TRP A 1 127 ? 17.498 0.300 -22.307 1.00 87.25 127 TRP A C 1
ATOM 974 O O . TRP A 1 127 ? 17.725 -0.401 -23.293 1.00 87.25 127 TRP A O 1
ATOM 984 N N . GLY A 1 128 ? 18.234 0.234 -21.207 1.00 87.75 128 GLY A N 1
ATOM 985 C CA . GLY A 1 128 ? 19.236 -0.771 -20.892 1.00 87.75 128 GLY A CA 1
ATOM 986 C C . GLY A 1 128 ? 18.687 -1.837 -19.936 1.00 87.75 128 GLY A C 1
ATOM 987 O O . GLY A 1 128 ? 17.704 -1.599 -19.242 1.00 87.75 128 GLY A O 1
ATOM 988 N N . PRO A 1 129 ? 19.328 -3.015 -19.858 1.00 84.94 129 PRO A N 1
ATOM 989 C CA . PRO A 1 129 ? 18.824 -4.153 -19.082 1.00 84.94 129 PRO A CA 1
ATOM 990 C C . PRO A 1 129 ? 18.694 -3.867 -17.577 1.00 84.94 129 PRO A C 1
ATOM 992 O O . PRO A 1 129 ? 17.788 -4.388 -16.931 1.00 84.94 129 PRO A O 1
ATOM 995 N N . ASP A 1 130 ? 19.572 -3.026 -17.027 1.00 88.19 130 ASP A N 1
ATOM 996 C CA . ASP A 1 130 ? 19.585 -2.679 -15.603 1.00 88.19 130 ASP A CA 1
ATOM 997 C C . ASP A 1 130 ? 18.642 -1.526 -15.232 1.00 88.19 130 ASP A C 1
ATOM 999 O O . ASP A 1 130 ? 18.528 -1.200 -14.047 1.00 88.19 130 ASP A O 1
ATOM 1003 N N . ASP A 1 131 ? 17.974 -0.908 -16.211 1.00 89.06 131 ASP A N 1
ATOM 1004 C CA . ASP A 1 131 ? 17.066 0.203 -15.945 1.00 89.06 131 ASP A CA 1
ATOM 1005 C C . ASP A 1 131 ? 15.827 -0.290 -15.192 1.00 89.06 131 ASP A C 1
ATOM 1007 O O . ASP A 1 131 ? 15.176 -1.264 -15.582 1.00 89.06 131 ASP A O 1
ATOM 1011 N N . ILE A 1 132 ? 15.510 0.402 -14.099 1.00 86.44 132 ILE A N 1
ATOM 1012 C CA . ILE A 1 132 ? 14.356 0.118 -13.249 1.00 86.44 132 ILE A CA 1
ATOM 1013 C C . ILE A 1 132 ? 13.118 0.757 -13.878 1.00 86.44 132 ILE A C 1
ATOM 1015 O O . ILE A 1 132 ? 13.131 1.931 -14.241 1.00 86.44 132 ILE A O 1
ATOM 1019 N N . LEU A 1 133 ? 12.055 -0.034 -14.008 1.00 85.88 133 LEU A N 1
ATOM 1020 C CA . LEU A 1 133 ? 10.773 0.389 -14.580 1.00 85.88 133 LEU A CA 1
ATOM 1021 C C . LEU A 1 133 ? 9.701 0.584 -13.510 1.00 85.88 133 LEU A C 1
ATOM 1023 O O . LEU A 1 133 ? 8.733 1.302 -13.735 1.00 85.88 133 LEU A O 1
ATOM 1027 N N . SER A 1 134 ? 9.859 -0.090 -12.372 1.00 87.62 134 SER A N 1
ATOM 1028 C CA . SER A 1 134 ? 9.090 0.173 -11.165 1.00 87.62 134 SER A CA 1
ATOM 1029 C C . SER A 1 134 ? 10.021 0.126 -9.967 1.00 87.62 134 SER A C 1
ATOM 1031 O O . SER A 1 134 ? 10.703 -0.876 -9.743 1.00 87.62 134 SER A O 1
ATOM 1033 N N . HIS A 1 135 ? 10.060 1.221 -9.217 1.00 89.94 135 HIS A N 1
ATOM 1034 C CA . HIS A 1 135 ? 10.980 1.433 -8.104 1.00 89.94 135 HIS A CA 1
ATOM 1035 C C . HIS A 1 135 ? 10.540 0.734 -6.807 1.00 89.94 135 HIS A C 1
ATOM 1037 O O . HIS A 1 135 ? 11.298 0.702 -5.836 1.00 89.94 135 HIS A O 1
ATOM 1043 N N . GLY A 1 136 ? 9.341 0.144 -6.763 1.00 88.50 136 GLY A N 1
ATOM 1044 C CA . GLY A 1 136 ? 8.801 -0.480 -5.558 1.00 88.50 136 GLY A CA 1
ATOM 1045 C C . GLY A 1 136 ? 8.235 0.544 -4.570 1.00 88.50 136 GLY A C 1
ATOM 1046 O O . GLY A 1 136 ? 7.289 1.261 -4.883 1.00 88.50 136 GLY A O 1
ATOM 1047 N N . GLY A 1 137 ? 8.744 0.570 -3.338 1.00 90.44 137 GLY A N 1
ATOM 1048 C CA . GLY A 1 137 ? 8.206 1.413 -2.259 1.00 90.44 137 GLY A CA 1
ATOM 1049 C C . GLY A 1 137 ? 7.274 0.684 -1.290 1.00 90.44 137 GLY A C 1
ATOM 1050 O O . GLY A 1 137 ? 6.439 1.307 -0.632 1.00 90.44 137 GLY A O 1
ATOM 1051 N N . SER A 1 138 ? 7.400 -0.642 -1.185 1.00 87.81 138 SER A N 1
ATOM 1052 C CA . SER A 1 138 ? 6.691 -1.439 -0.176 1.00 87.81 138 SER A CA 1
ATOM 1053 C C . SER A 1 138 ? 7.065 -0.977 1.233 1.00 87.81 138 SER A C 1
ATOM 1055 O O . SER A 1 138 ? 8.249 -0.826 1.536 1.00 87.81 138 SER A O 1
ATOM 1057 N N . CYS A 1 139 ? 6.069 -0.763 2.092 1.00 93.44 139 CYS A N 1
ATOM 1058 C CA . CYS A 1 139 ? 6.248 -0.242 3.448 1.00 93.44 139 CYS A CA 1
ATOM 1059 C C . CYS A 1 139 ? 5.154 -0.751 4.394 1.00 93.44 139 CYS A C 1
ATOM 1061 O O . CYS A 1 139 ? 4.099 -1.222 3.956 1.00 93.44 139 CYS A O 1
ATOM 1063 N N . ILE A 1 140 ? 5.403 -0.639 5.701 1.00 90.19 140 ILE A N 1
ATOM 1064 C CA . ILE A 1 140 ? 4.413 -0.950 6.738 1.00 90.19 140 ILE A CA 1
ATOM 1065 C C . ILE A 1 140 ? 4.262 0.264 7.645 1.00 90.19 140 ILE A C 1
ATOM 1067 O O . ILE A 1 140 ? 5.243 0.763 8.201 1.00 90.19 140 ILE A O 1
ATOM 1071 N N . VAL A 1 141 ? 3.026 0.726 7.804 1.00 97.38 141 VAL A N 1
ATOM 1072 C CA . VAL A 1 141 ? 2.691 1.954 8.524 1.00 97.38 141 VAL A CA 1
ATOM 1073 C C . VAL A 1 141 ? 1.792 1.644 9.717 1.00 97.38 141 VAL A C 1
ATOM 1075 O O . VAL A 1 141 ? 0.836 0.873 9.607 1.00 97.38 141 VAL A O 1
ATOM 1078 N N . GLY A 1 142 ? 2.100 2.256 10.855 1.00 95.00 142 GLY A N 1
ATOM 1079 C CA . GLY A 1 142 ? 1.314 2.209 12.077 1.00 95.00 142 GLY A CA 1
ATOM 1080 C C . GLY A 1 142 ? 0.115 3.167 12.080 1.00 95.00 142 GLY A C 1
ATOM 1081 O O . GLY A 1 142 ? 0.008 4.065 11.240 1.00 95.00 142 GLY A O 1
ATOM 1082 N N . PRO A 1 143 ? -0.813 2.998 13.037 1.00 95.81 143 PRO A N 1
ATOM 1083 C CA . PRO A 1 143 ? -2.092 3.711 13.077 1.00 95.81 143 PRO A CA 1
ATOM 1084 C C . PRO A 1 143 ? -1.965 5.217 13.355 1.00 95.81 143 PRO A C 1
ATOM 1086 O O . PRO A 1 143 ? -2.960 5.941 13.268 1.00 95.81 143 PRO A O 1
ATOM 1089 N N . LEU A 1 144 ? -0.774 5.718 13.703 1.00 96.56 144 LEU A N 1
ATOM 1090 C CA . LEU A 1 144 ? -0.494 7.148 13.832 1.00 96.56 144 LEU A CA 1
ATOM 1091 C C . LEU A 1 144 ? 0.277 7.712 12.626 1.00 96.56 144 LEU A C 1
ATOM 1093 O O . LEU A 1 144 ? 0.646 8.888 12.662 1.00 96.56 144 LEU A O 1
ATOM 1097 N N . GLY A 1 145 ? 0.425 6.936 11.546 1.00 96.44 145 GLY A N 1
ATOM 1098 C CA . GLY A 1 145 ? 1.113 7.328 10.313 1.00 96.44 145 GLY A CA 1
ATOM 1099 C C . GLY A 1 145 ? 2.636 7.156 10.364 1.00 96.44 145 GLY A C 1
ATOM 1100 O O . GLY A 1 145 ? 3.333 7.586 9.447 1.00 96.44 145 GLY A O 1
ATOM 1101 N N . GLU A 1 146 ? 3.161 6.558 11.429 1.00 96.75 146 GLU A N 1
ATOM 1102 C CA . GLU A 1 146 ? 4.569 6.227 11.610 1.00 96.75 146 GLU A CA 1
ATOM 1103 C C . GLU A 1 146 ? 4.972 5.003 10.783 1.00 96.75 146 GLU A C 1
ATOM 1105 O O . GLU A 1 146 ? 4.198 4.058 10.646 1.00 96.75 146 GLU A O 1
ATOM 1110 N N . PHE A 1 147 ? 6.192 4.978 10.252 1.00 96.81 147 PHE A N 1
ATOM 1111 C CA . PHE A 1 147 ? 6.703 3.770 9.610 1.00 96.81 147 PHE A CA 1
ATOM 1112 C C . PHE A 1 147 ? 7.129 2.756 10.669 1.00 96.81 147 PHE A C 1
ATOM 1114 O O . PHE A 1 147 ? 7.995 3.027 11.499 1.00 96.81 147 PHE A O 1
ATOM 1121 N N . LEU A 1 148 ? 6.531 1.567 10.613 1.00 88.75 148 LEU A N 1
ATOM 1122 C CA . LEU A 1 148 ? 7.038 0.383 11.309 1.00 88.75 148 LEU A CA 1
ATOM 1123 C C . LEU A 1 148 ? 8.103 -0.316 10.460 1.00 88.75 148 LEU A C 1
ATOM 1125 O O . LEU A 1 148 ? 9.036 -0.911 10.992 1.00 88.75 148 LEU A O 1
ATOM 1129 N N . ALA A 1 149 ? 7.970 -0.200 9.136 1.00 87.31 149 ALA A N 1
ATOM 1130 C CA . ALA A 1 149 ? 9.008 -0.514 8.174 1.00 87.31 149 ALA A CA 1
ATOM 1131 C C . ALA A 1 149 ? 9.044 0.566 7.087 1.00 87.31 149 ALA A C 1
ATOM 1133 O O . ALA A 1 149 ? 8.031 0.839 6.435 1.00 87.31 149 ALA A O 1
ATOM 1134 N N . GLU A 1 150 ? 10.219 1.167 6.913 1.00 95.81 150 GLU A N 1
ATOM 1135 C CA . GLU A 1 150 ? 10.472 2.204 5.912 1.00 95.81 150 GLU A CA 1
ATOM 1136 C C . GLU A 1 150 ? 10.263 1.677 4.479 1.00 95.81 150 GLU A C 1
ATOM 1138 O O . GLU A 1 150 ? 10.493 0.487 4.227 1.00 95.81 150 GLU A O 1
ATOM 1143 N N . PRO A 1 151 ? 9.866 2.540 3.525 1.00 93.50 151 PRO A N 1
ATOM 1144 C CA . PRO A 1 151 ? 9.726 2.158 2.126 1.00 93.50 151 PRO A CA 1
ATOM 1145 C C . PRO A 1 151 ? 11.018 1.591 1.537 1.00 93.50 151 PRO A C 1
ATOM 1147 O O . PRO A 1 151 ? 12.088 2.199 1.623 1.00 93.50 151 PRO A O 1
ATOM 1150 N N . VAL A 1 152 ? 10.906 0.425 0.904 1.00 88.12 152 VAL A N 1
ATOM 1151 C CA . VAL A 1 152 ? 12.026 -0.225 0.221 1.00 88.12 152 VAL A CA 1
ATOM 1152 C C . VAL A 1 152 ? 12.001 0.103 -1.267 1.00 88.12 152 VAL A C 1
ATOM 1154 O O . VAL A 1 152 ? 11.069 -0.287 -1.968 1.00 88.12 152 VAL A O 1
ATOM 1157 N N . TRP A 1 153 ? 13.053 0.775 -1.733 1.00 91.75 153 TRP A N 1
ATOM 1158 C CA . TRP A 1 153 ? 13.218 1.211 -3.121 1.00 91.75 153 TRP A CA 1
ATOM 1159 C C . TRP A 1 153 ? 14.289 0.406 -3.856 1.00 91.75 153 TRP A C 1
ATOM 1161 O O . TRP A 1 153 ? 15.272 -0.024 -3.247 1.00 91.75 153 TRP A O 1
ATOM 1171 N N . ASP A 1 154 ? 14.104 0.248 -5.166 1.00 89.38 154 ASP A N 1
ATOM 1172 C CA . ASP A 1 154 ? 15.105 -0.214 -6.140 1.00 89.38 154 ASP A CA 1
ATOM 1173 C C . ASP A 1 154 ? 15.692 -1.613 -5.902 1.00 89.38 154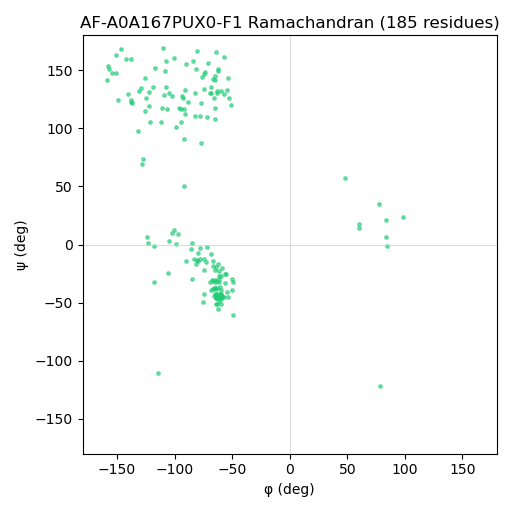 ASP A C 1
ATOM 1175 O O . ASP A 1 154 ? 16.707 -1.988 -6.498 1.00 89.38 154 ASP A O 1
ATOM 1179 N N . LYS A 1 155 ? 15.073 -2.413 -5.029 1.00 82.44 155 LYS A N 1
ATOM 1180 C CA . LYS A 1 155 ? 15.521 -3.774 -4.726 1.00 82.44 155 LYS A CA 1
ATOM 1181 C C . LYS A 1 155 ? 14.378 -4.690 -4.324 1.00 82.44 155 LYS A C 1
ATOM 1183 O O . LYS A 1 155 ? 13.446 -4.281 -3.632 1.00 82.44 155 LYS A O 1
ATOM 1188 N N . GLU A 1 156 ? 14.519 -5.963 -4.676 1.00 78.50 156 GLU A N 1
ATOM 1189 C CA . GLU A 1 156 ? 13.679 -7.022 -4.132 1.00 78.50 156 GLU A CA 1
ATOM 1190 C C . GLU A 1 156 ? 14.006 -7.238 -2.654 1.00 78.50 156 GLU A C 1
ATOM 1192 O O . GLU A 1 156 ? 15.167 -7.359 -2.253 1.00 78.50 156 GLU A O 1
ATOM 1197 N N . SER A 1 157 ? 12.973 -7.269 -1.821 1.00 73.62 157 SER A N 1
ATOM 1198 C CA . SER A 1 157 ? 13.111 -7.529 -0.394 1.00 73.62 157 SER A CA 1
ATOM 1199 C C . SER A 1 157 ? 11.797 -8.039 0.165 1.00 73.62 157 SER A C 1
ATOM 1201 O O . SER A 1 157 ? 10.721 -7.683 -0.312 1.00 73.62 157 SER A O 1
ATOM 1203 N N . ILE A 1 158 ? 11.890 -8.806 1.244 1.00 71.12 158 ILE A N 1
ATOM 1204 C CA . ILE A 1 158 ? 10.746 -9.051 2.117 1.00 71.12 158 ILE A CA 1
ATOM 1205 C C . ILE A 1 158 ? 10.767 -7.974 3.206 1.00 71.12 158 ILE A C 1
ATOM 1207 O O . ILE A 1 158 ? 11.827 -7.679 3.763 1.00 71.12 158 ILE A O 1
ATOM 1211 N N . VAL A 1 159 ? 9.615 -7.359 3.469 1.00 74.31 159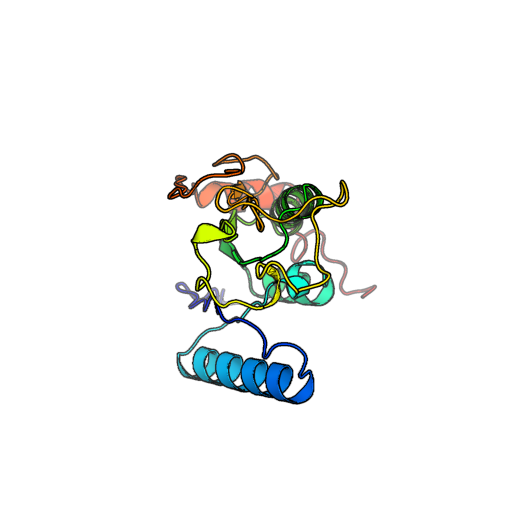 VAL A N 1
ATOM 1212 C CA . VAL A 1 159 ? 9.441 -6.314 4.485 1.00 74.31 159 VAL A CA 1
ATOM 1213 C C . VAL A 1 159 ? 8.724 -6.922 5.688 1.00 74.31 159 VAL A C 1
ATOM 1215 O O . VAL A 1 159 ? 7.703 -7.586 5.526 1.00 74.31 159 VAL A O 1
ATOM 1218 N N . TYR A 1 160 ? 9.264 -6.703 6.887 1.00 72.94 160 TYR A N 1
ATOM 1219 C CA . TYR A 1 160 ? 8.751 -7.265 8.138 1.00 72.94 160 TYR A CA 1
ATOM 1220 C C . TYR A 1 160 ? 8.489 -6.154 9.153 1.00 72.94 160 TYR A C 1
ATOM 1222 O O . TYR A 1 160 ? 9.264 -5.203 9.235 1.00 72.94 160 TYR A O 1
ATOM 1230 N N . ALA A 1 161 ? 7.429 -6.303 9.945 1.00 77.38 161 ALA A N 1
ATOM 1231 C CA . ALA A 1 161 ? 7.155 -5.479 11.116 1.00 77.38 161 ALA A CA 1
ATOM 1232 C C . ALA A 1 161 ? 6.283 -6.254 12.111 1.00 77.38 161 ALA A C 1
ATOM 1234 O O . ALA A 1 161 ? 5.419 -7.035 11.704 1.00 77.38 161 ALA A O 1
ATOM 1235 N N . ASP A 1 162 ? 6.474 -5.989 13.402 1.00 81.44 162 ASP A N 1
ATOM 1236 C CA . ASP A 1 162 ? 5.615 -6.512 14.460 1.00 81.44 162 ASP A CA 1
ATOM 1237 C C . ASP A 1 162 ? 4.442 -5.553 14.697 1.00 81.44 162 ASP A C 1
ATOM 1239 O O . ASP A 1 162 ? 4.630 -4.373 15.000 1.00 81.44 162 ASP A O 1
ATOM 1243 N N . LEU A 1 163 ? 3.212 -6.055 14.564 1.00 83.12 163 LEU A N 1
ATOM 1244 C CA . LEU A 1 163 ? 2.003 -5.249 14.742 1.00 83.12 163 LEU A CA 1
ATOM 1245 C C . LEU A 1 163 ? 1.479 -5.380 16.176 1.00 83.12 163 LEU A C 1
ATOM 1247 O O . LEU A 1 163 ? 0.874 -6.387 16.552 1.00 83.12 163 LEU A O 1
ATOM 1251 N N . ASN A 1 164 ? 1.678 -4.341 16.987 1.00 88.25 164 ASN A N 1
ATOM 1252 C CA . ASN A 1 164 ? 1.107 -4.264 18.330 1.00 88.25 164 ASN A CA 1
ATOM 1253 C C . ASN A 1 164 ? -0.388 -3.901 18.262 1.00 88.25 164 ASN A C 1
ATOM 1255 O O . ASN A 1 164 ? -0.751 -2.730 18.332 1.00 88.25 164 ASN A O 1
ATOM 1259 N N . MET A 1 165 ? -1.267 -4.898 18.121 1.00 88.88 165 MET A N 1
ATOM 1260 C CA . MET A 1 165 ? -2.718 -4.700 17.942 1.00 88.88 165 MET A CA 1
ATOM 1261 C C . MET A 1 165 ? -3.395 -3.759 18.968 1.00 88.88 165 MET A C 1
ATOM 1263 O O . MET A 1 165 ? -4.227 -2.949 18.550 1.00 88.88 165 MET A O 1
ATOM 1267 N N . PRO A 1 166 ? -3.042 -3.773 20.273 1.00 93.19 166 PRO A N 1
ATOM 1268 C CA . PRO A 1 166 ? -3.496 -2.766 21.239 1.00 93.19 166 PRO A CA 1
ATOM 1269 C C . PRO A 1 166 ? -3.321 -1.301 20.809 1.00 93.19 166 PRO A C 1
ATOM 1271 O O . PRO A 1 166 ? -4.185 -0.479 21.124 1.00 93.19 166 PRO A O 1
ATOM 1274 N N . ALA A 1 167 ? -2.286 -0.979 20.025 1.00 89.06 167 ALA A N 1
ATOM 1275 C CA . ALA A 1 167 ? -2.017 0.381 19.554 1.00 89.06 167 ALA A CA 1
ATOM 1276 C C . ALA A 1 167 ? -3.170 0.964 18.716 1.00 89.06 167 ALA A C 1
ATOM 1278 O O . ALA A 1 167 ? -3.379 2.174 18.713 1.00 89.06 167 ALA A O 1
ATOM 1279 N N . ILE A 1 168 ? -3.973 0.125 18.049 1.00 91.31 168 ILE A N 1
ATOM 1280 C CA . ILE A 1 168 ? -5.182 0.569 17.335 1.00 91.31 168 ILE A CA 1
ATOM 1281 C C . ILE A 1 168 ? -6.206 1.150 18.309 1.00 91.31 168 ILE A C 1
ATOM 1283 O O . ILE A 1 168 ? -6.809 2.189 18.042 1.00 91.31 168 ILE A O 1
ATOM 1287 N N . THR A 1 169 ? -6.422 0.472 19.438 1.00 91.81 169 THR A N 1
ATOM 1288 C CA . THR A 1 169 ? -7.407 0.906 20.435 1.00 91.81 169 THR A CA 1
ATOM 1289 C C . THR A 1 169 ? -6.969 2.224 21.057 1.00 91.81 169 THR A C 1
ATOM 1291 O O . THR A 1 169 ? -7.771 3.150 21.146 1.00 91.81 169 THR A O 1
ATOM 1294 N N . GLU A 1 170 ? -5.688 2.337 21.408 1.00 92.00 170 GLU A N 1
ATOM 1295 C CA . GLU A 1 170 ? -5.090 3.575 21.918 1.00 92.00 170 GLU A CA 1
ATOM 1296 C C . GLU A 1 170 ? -5.213 4.718 20.901 1.00 92.00 170 GLU A C 1
ATOM 1298 O O . GLU A 1 170 ? -5.664 5.811 21.240 1.00 92.00 170 GLU A O 1
ATOM 1303 N N . ALA A 1 171 ? -4.911 4.459 19.626 1.00 93.06 171 ALA A N 1
ATOM 1304 C CA . ALA A 1 171 ? -4.990 5.468 18.577 1.00 93.06 171 ALA A CA 1
ATOM 1305 C C . ALA A 1 171 ? -6.434 5.921 18.278 1.00 93.06 171 ALA A C 1
ATOM 1307 O O . ALA A 1 171 ? -6.649 7.082 17.914 1.00 93.06 171 ALA A O 1
ATOM 1308 N N . ARG A 1 172 ? -7.424 5.034 18.460 1.00 93.50 172 ARG A N 1
ATOM 1309 C CA . ARG A 1 172 ? -8.858 5.356 18.348 1.00 93.50 172 ARG A CA 1
ATOM 1310 C C . ARG A 1 172 ? -9.401 6.149 19.539 1.00 93.50 172 AR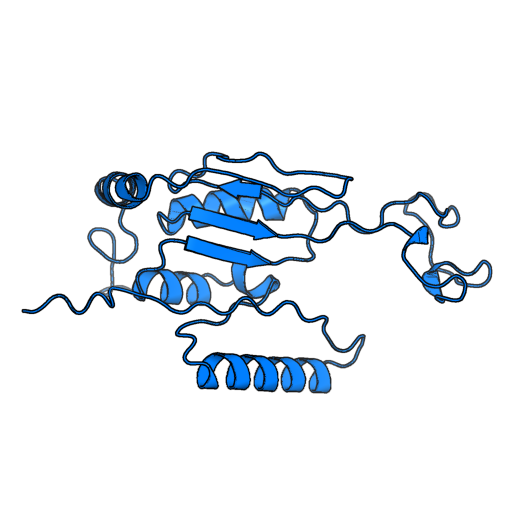G A C 1
ATOM 1312 O O . ARG A 1 172 ? -10.399 6.844 19.376 1.00 93.50 172 ARG A O 1
ATOM 1319 N N . MET A 1 173 ? -8.754 6.099 20.710 1.00 92.25 173 MET A N 1
ATOM 1320 C CA . MET A 1 173 ? -9.135 6.964 21.839 1.00 92.25 173 MET A CA 1
ATOM 1321 C C . MET A 1 173 ? -8.899 8.448 21.536 1.00 92.25 173 MET A C 1
ATOM 1323 O O . MET A 1 173 ? -9.657 9.291 22.006 1.00 92.25 173 MET A O 1
ATOM 1327 N N . ASP A 1 174 ? -7.872 8.755 20.742 1.00 90.44 174 ASP A N 1
ATOM 1328 C CA . ASP A 1 174 ? -7.592 10.107 20.249 1.00 90.44 174 ASP A CA 1
ATOM 1329 C C . ASP A 1 174 ? -8.567 10.515 19.127 1.00 90.44 174 ASP A C 1
ATOM 1331 O O . ASP A 1 174 ? -9.207 11.566 19.193 1.00 90.44 174 ASP A O 1
ATOM 1335 N N . PHE A 1 175 ? -8.746 9.652 18.120 1.00 93.38 175 PHE A N 1
ATOM 1336 C CA . PHE A 1 175 ? -9.644 9.900 16.988 1.00 93.38 175 PHE A CA 1
ATOM 1337 C C . PHE A 1 175 ? -10.242 8.603 16.448 1.00 93.38 175 PHE A C 1
ATOM 1339 O O . PHE A 1 175 ? -9.510 7.718 16.011 1.00 93.38 175 PHE A O 1
ATOM 1346 N N . ASP A 1 176 ? -11.569 8.533 16.390 1.00 93.12 176 ASP A N 1
ATOM 1347 C CA . ASP A 1 176 ? -12.303 7.429 15.775 1.00 93.12 176 ASP A CA 1
ATOM 1348 C C . ASP A 1 176 ? -13.198 7.961 14.638 1.00 93.12 176 ASP A C 1
ATOM 1350 O O . ASP A 1 176 ? -14.240 8.567 14.928 1.00 93.12 176 ASP A O 1
ATOM 1354 N N . PRO A 1 177 ? -12.824 7.749 13.357 1.00 90.56 177 PRO A N 1
ATOM 1355 C CA . PRO A 1 177 ? -13.533 8.316 12.204 1.00 90.56 177 PRO A CA 1
ATOM 1356 C C . PRO A 1 177 ? -14.960 7.776 12.040 1.00 90.56 177 PRO A C 1
ATOM 1358 O O . PRO A 1 177 ? -15.790 8.416 11.395 1.00 90.56 177 PRO A O 1
ATOM 1361 N N . VAL A 1 178 ? -15.253 6.601 12.603 1.00 91.56 178 VAL A N 1
ATOM 1362 C CA . VAL A 1 178 ? -16.545 5.906 12.458 1.00 91.56 178 VAL A CA 1
ATOM 1363 C C . VAL A 1 178 ? -17.279 5.729 13.786 1.00 91.56 178 VAL A C 1
ATOM 1365 O O . VAL A 1 178 ? -18.397 5.221 13.806 1.00 91.56 178 VAL A O 1
ATOM 1368 N N . GLY A 1 179 ? -16.670 6.176 14.883 1.00 90.25 179 GLY A N 1
ATOM 1369 C CA . GLY A 1 179 ? -17.257 6.219 16.214 1.00 90.25 179 GLY A CA 1
ATOM 1370 C C . GLY A 1 179 ? -17.439 7.651 16.697 1.00 90.25 179 GLY A C 1
ATOM 1371 O O . GLY A 1 179 ? -18.297 8.377 16.194 1.00 90.25 179 GLY A O 1
ATOM 1372 N N . SER A 1 180 ? -16.654 8.054 17.697 1.00 89.56 180 SER A N 1
ATOM 1373 C CA . SER A 1 180 ? -16.861 9.298 18.456 1.00 89.56 180 SER A CA 1
ATOM 1374 C C . SER A 1 180 ? -16.779 10.585 17.628 1.00 89.56 180 SER A C 1
ATOM 1376 O O . SER A 1 180 ? -17.433 11.561 17.989 1.00 89.56 180 SER A O 1
ATOM 1378 N N . TYR A 1 181 ? -16.027 10.593 16.523 1.00 90.06 181 TYR A N 1
ATOM 1379 C CA . TYR A 1 181 ? -15.923 11.743 15.615 1.00 90.06 181 TYR A CA 1
ATOM 1380 C C . TYR A 1 181 ? -16.814 11.623 14.373 1.00 90.06 181 TYR A C 1
ATOM 1382 O O . TYR A 1 181 ? -16.827 12.533 13.540 1.00 90.06 181 TYR A O 1
ATOM 1390 N N . SER A 1 182 ? -17.572 10.532 14.235 1.00 88.69 182 SER A N 1
ATOM 1391 C CA . SER A 1 182 ? -18.491 10.372 13.111 1.00 88.69 182 SER A CA 1
ATOM 1392 C C . SER A 1 182 ? -19.635 11.390 13.184 1.00 88.69 182 SER A C 1
ATOM 1394 O O . SER A 1 182 ? -20.136 11.734 14.257 1.00 88.69 182 SER A O 1
ATOM 1396 N N . ARG A 1 183 ? -20.051 11.897 12.020 1.00 86.06 183 ARG A N 1
ATOM 1397 C CA . ARG A 1 183 ? -21.146 12.868 11.878 1.00 86.06 183 ARG A CA 1
ATOM 1398 C C . ARG A 1 183 ? -22.165 12.385 10.842 1.00 86.06 183 ARG A C 1
ATOM 1400 O O . ARG A 1 183 ? -22.250 12.952 9.757 1.00 86.06 183 ARG A O 1
ATOM 1407 N N . PRO A 1 184 ? -22.925 11.316 11.139 1.00 83.38 184 PRO A N 1
ATOM 1408 C CA . PRO A 1 184 ? -23.934 10.794 10.216 1.00 83.38 184 PRO A CA 1
ATOM 1409 C C . PRO A 1 184 ? -25.103 11.766 9.995 1.00 83.38 184 PRO A C 1
ATOM 1411 O O . PRO A 1 184 ? -25.892 11.583 9.083 1.00 83.38 184 PRO A O 1
ATOM 1414 N N . ASP A 1 185 ? -25.238 12.796 10.830 1.00 86.25 185 ASP A N 1
ATOM 1415 C CA . ASP A 1 185 ? -26.265 13.829 10.712 1.00 86.25 185 ASP A CA 1
ATOM 1416 C C . ASP A 1 185 ? -26.005 14.839 9.579 1.00 86.25 185 ASP A C 1
ATOM 1418 O O . ASP A 1 185 ? -26.905 15.604 9.235 1.00 86.25 185 ASP A O 1
ATOM 1422 N N . VAL A 1 186 ? -24.797 14.855 9.001 1.00 82.06 186 VAL A N 1
ATOM 1423 C CA . VAL A 1 186 ? -24.409 15.778 7.916 1.00 82.06 186 VAL A CA 1
ATOM 1424 C C . VAL A 1 186 ? -23.913 15.073 6.646 1.00 82.06 186 VAL A C 1
ATOM 1426 O O . VAL A 1 186 ? -23.518 15.765 5.707 1.00 82.06 186 VAL A O 1
ATOM 1429 N N . LEU A 1 187 ? -23.906 13.734 6.619 1.00 62.22 187 LEU A N 1
ATOM 1430 C CA . LEU A 1 187 ? -23.391 12.895 5.526 1.00 62.22 187 LEU A CA 1
ATOM 1431 C C . LEU A 1 187 ? -24.502 12.096 4.840 1.00 62.22 187 LEU A C 1
ATOM 1433 O O . LEU A 1 187 ? -25.403 11.605 5.553 1.00 62.22 187 LEU A O 1
#

Organism: NCBI:txid1081102

Sequence (187 aa):
MGSFKKEVVKVAAVQAAPVAFDLAKSLEKLRTLTAEAASAGADLVVFPWENYMPAARMALYQKGVEIYLAPTADDLATWVATMQHVAKEGRCFVVSANSVYKVADFPPDYPPFTPEHHDRRPDGSPWGPDDILSHGGSCIVGPLGEFLAEPVWDKESIVYADLNMPAITEARMDFDPVGSYSRPDVL

Secondary structure (DSSP, 8-state):
------S---EEE------TT-HHHHHHHHHHHHHHHHHTT-SEEE-GGGGG-HHHHHHHHHTT-SEEEEEES--SHHHHHHHHHHHHHHTSEEEEEE-EEEGGGS-TT-GGGSTTS----TTSPPPPTT-EEEEEEEEEE-TTS-EEEEEEESS---------THHHHHHHHH--TTTTT--TT--

Mean predicted aligned error: 8.74 Å

InterPro domains:
  IPR003010 Carbon-nitrogen hydrolase [PF00795] (10-48)
  IPR003010 Carbon-nitrogen hydrolase [PF00795] (49-172)
  IPR003010 Carbon-nitrogen hydrolase [PS50263] (1-165)
  IPR036526 Carbon-nitrogen hydrolase superfamily [G3DSA:3.60.110.10] (3-48)
  IPR036526 Carbon-nitrogen hydrolase superfamily [G3DSA:3.60.110.10] (49-177)
  IPR036526 Carbon-nitrogen hydrolase superfamily [SSF56317] (5-48)
  IPR036526 Carbon-nitrogen hydrolase superfamily [SSF56317] (49-186)
  IPR044149 Nitrilase/Cyanide hydratase [PTHR46044] (49-187)

Foldseek 3Di:
DDDPPPPDAAADEDDDDADPPDPVRSVVVVVVVVVVCVVVVHPDYDDAVCLVPPVSLVVCLLNPAAEAEHEYQDQDPVSLVSQLVSLQLSLHKYWYWHDKDFQLVDDPVPQLQDPPHCHDDPVRHGGDRLHIPGFIQTFIAGSNSHTQGGTHTDDDDDTDGDDPSVSSVVSVVVPRCNPPVDDPVVD